Protein AF-A0A8S1NLY8-F1 (afdb_monomer_lite)

Sequence (305 aa):
MLTFQIQYPLAFGEAMYICGNFQELGNWNPMQAKRMQWCEGDTWMLTVDISLTALEEQDFEYKYFFSEFDSPSNIEWEMGPNRIVRTTENIIITDIWNHRKILFQCYNPKKYAMFISGSSYDLGMFKRRISMKQKEDISYLRILVNVLEEREIRYQFHLINKRHYTSPLQQLTLTNTNGYYKNYLVVFCEGLEQIKRSIYQLDKHICYGYVPANQNDFNSLKKANLNTIIEFQNSQGLSSNSIKKDDFTYFTVNICGNQDQNYFQRLYSFIQLLIQKYNIIYVCNNSLSHLRKYLQVYQKIIISQ

Secondary structure (DSSP, 8-state):
-EEEEEE----TTEEEEEEESSGGGTTT-GGGPEEPEEETTTEEEEEE---HHHHHHS-EEEEEEEEESSS--S-EEPSSSPEEEB-SS-EEEEEETTEEEEEEEEE-TT--EEEEEESSGGGGGGTS-EEPEEETTEEEEEEEEETTT-SEEEEEEEEESSSEEEPPPEEEE--TTS-EEBTEEEEE-TTTTTTT---EE-SSSEEEEPPP-SHHHHHHHHHTT--EEEEEE--TTPPPEEEEETTEEEEEEE--S---HHHHHHHHHHHHHHHHHHSSEEEEES-HHHHHHHHHHHHHHHHT-

Foldseek 3Di:
DEKEKEADDDDPQKFKWKAWCDVQQPNRDQQSTDTFDADPRRMTMDDDDDDLVVLVVDWTWMWMWMAGDPTRDPIGTADAETFTFRDSDHDYHYDYGQKAKAKEKEFAQVPFFKWKAKCDVQRVNNVDTHTFDDDHRMTIDIDIDRCVVPQKMWMWMWTDDVDIFIDPTDMDGGYPPADDDGRHRYDYPDCPVVSQADWDDPDQAEIEGADQDDPVSVVVCVVVVAQEEEEEDADPPDDWDWDDDPSHIYTYDYDPDDPDPVVLVVVLVVSVVCCVVRVHHYYHYPDPVVVVVVVVSVVVVVVVD

pLDDT: mean 80.86, std 15.29, range [40.12, 98.62]

Structure (mmCIF, N/CA/C/O backbone):
data_AF-A0A8S1NLY8-F1
#
_entry.id   AF-A0A8S1NLY8-F1
#
loop_
_atom_site.group_PDB
_atom_site.id
_atom_site.type_symbol
_atom_site.label_atom_id
_atom_site.label_alt_id
_atom_site.label_comp_id
_atom_site.label_asym_id
_atom_site.label_entity_id
_atom_site.label_seq_id
_atom_site.pdbx_PDB_ins_code
_atom_site.Cartn_x
_atom_site.Cartn_y
_atom_site.Cartn_z
_atom_site.occupancy
_atom_site.B_iso_or_equiv
_atom_site.auth_seq_id
_atom_site.auth_comp_id
_atom_site.auth_asym_id
_atom_site.auth_atom_id
_atom_site.pdbx_PDB_model_num
ATOM 1 N N . MET A 1 1 ? 19.436 -11.661 -7.737 1.00 90.06 1 MET A N 1
ATOM 2 C CA . MET A 1 1 ? 18.548 -11.718 -8.925 1.00 90.06 1 MET A CA 1
ATOM 3 C C . MET A 1 1 ? 17.137 -11.205 -8.640 1.00 90.06 1 MET A C 1
ATOM 5 O O . MET A 1 1 ? 16.429 -11.756 -7.803 1.00 90.06 1 MET A O 1
ATOM 9 N N . LEU A 1 2 ? 16.695 -10.199 -9.395 1.00 94.94 2 LEU A N 1
ATOM 10 C CA . LEU A 1 2 ? 15.311 -9.713 -9.424 1.00 94.94 2 LEU A CA 1
ATOM 11 C C . LEU A 1 2 ? 14.711 -10.003 -10.800 1.00 94.94 2 LEU A C 1
ATOM 13 O O . LEU A 1 2 ? 15.335 -9.698 -11.814 1.00 94.94 2 LEU A O 1
ATOM 17 N N . THR A 1 3 ? 13.517 -10.596 -10.842 1.00 96.62 3 THR A N 1
ATOM 18 C CA . THR A 1 3 ? 12.797 -10.845 -12.102 1.00 96.62 3 THR A CA 1
ATOM 19 C C . THR A 1 3 ? 11.551 -9.981 -12.167 1.00 96.62 3 THR A C 1
ATOM 21 O O . THR A 1 3 ? 10.663 -10.114 -11.332 1.00 96.62 3 THR A O 1
ATOM 24 N N . PHE A 1 4 ? 11.488 -9.108 -13.161 1.00 97.88 4 PHE A N 1
ATOM 25 C CA . PHE A 1 4 ? 10.380 -8.204 -13.432 1.00 97.88 4 PHE A CA 1
ATOM 26 C C . PHE A 1 4 ? 9.475 -8.802 -14.498 1.00 97.88 4 PHE A C 1
ATOM 28 O O . PHE A 1 4 ? 9.961 -9.316 -15.504 1.00 97.88 4 PHE A O 1
ATOM 35 N N . GLN A 1 5 ? 8.170 -8.713 -14.278 1.00 98.06 5 GLN A N 1
ATOM 36 C CA . GLN A 1 5 ? 7.137 -9.147 -15.204 1.00 98.06 5 GLN A CA 1
ATOM 37 C C . GLN A 1 5 ? 6.057 -8.071 -15.266 1.00 98.06 5 GLN A C 1
ATOM 39 O O . GLN A 1 5 ? 5.510 -7.704 -14.231 1.00 98.06 5 GLN A O 1
ATOM 44 N N . ILE A 1 6 ? 5.701 -7.600 -16.456 1.00 97.81 6 ILE A N 1
ATOM 45 C CA . ILE A 1 6 ? 4.588 -6.664 -16.643 1.00 97.81 6 ILE A CA 1
ATOM 46 C C . ILE A 1 6 ? 3.750 -7.085 -17.842 1.00 97.81 6 ILE A C 1
ATOM 48 O O . ILE A 1 6 ? 4.290 -7.396 -18.899 1.00 97.81 6 ILE A O 1
ATOM 52 N N . GLN A 1 7 ? 2.429 -7.109 -17.674 1.00 95.56 7 GLN A N 1
ATOM 53 C CA . GLN A 1 7 ? 1.510 -7.360 -18.779 1.00 95.56 7 GLN A CA 1
ATOM 54 C C . GLN A 1 7 ? 1.028 -6.028 -19.352 1.00 95.56 7 GLN A C 1
ATOM 56 O O . GLN A 1 7 ? 0.418 -5.231 -18.632 1.00 95.56 7 GLN A O 1
ATOM 61 N N . TYR A 1 8 ? 1.318 -5.781 -20.627 1.00 96.12 8 TYR A N 1
ATOM 62 C CA . TYR A 1 8 ? 0.856 -4.593 -21.335 1.00 96.12 8 TYR A CA 1
ATOM 63 C C . TYR A 1 8 ? 0.925 -4.810 -22.857 1.00 96.12 8 TYR A C 1
ATOM 65 O O . TYR A 1 8 ? 2.019 -5.078 -23.369 1.00 96.12 8 TYR A O 1
ATOM 73 N N . PRO A 1 9 ? -0.207 -4.709 -23.578 1.00 96.38 9 PRO A N 1
ATOM 74 C CA . PRO A 1 9 ? -0.215 -4.829 -25.030 1.00 96.38 9 PRO A CA 1
ATOM 75 C C . PRO A 1 9 ? 0.454 -3.605 -25.657 1.00 96.38 9 PRO A C 1
ATOM 77 O O . PRO A 1 9 ? 0.150 -2.472 -25.286 1.00 96.38 9 PRO A O 1
ATOM 80 N N . LEU A 1 10 ? 1.348 -3.844 -26.612 1.00 96.50 10 LEU A N 1
ATOM 81 C CA . LEU A 1 10 ? 2.051 -2.809 -27.370 1.00 96.50 10 LEU A CA 1
ATOM 82 C C . LEU A 1 10 ? 1.853 -3.030 -28.866 1.00 96.50 10 LEU A C 1
ATOM 84 O O . LEU A 1 10 ? 1.584 -4.152 -29.308 1.00 96.50 10 LEU A O 1
ATOM 88 N N . ALA A 1 11 ? 1.977 -1.960 -29.646 1.00 95.81 11 ALA A N 1
ATOM 89 C CA . ALA A 1 11 ? 1.894 -2.061 -31.090 1.00 95.81 11 ALA A CA 1
ATOM 90 C C . ALA A 1 11 ? 3.127 -2.773 -31.666 1.00 95.81 11 ALA A C 1
ATOM 92 O O . ALA A 1 11 ? 4.199 -2.849 -31.060 1.00 95.81 11 ALA A O 1
ATOM 93 N N . PHE A 1 12 ? 2.985 -3.291 -32.886 1.00 94.62 12 PHE A N 1
ATOM 94 C CA . PHE A 1 12 ? 4.129 -3.826 -33.612 1.00 94.62 12 PHE A CA 1
ATOM 95 C C . PHE A 1 12 ? 5.183 -2.729 -33.825 1.00 94.62 12 PHE A C 1
ATOM 97 O O . PHE A 1 12 ? 4.855 -1.639 -34.287 1.00 94.62 12 PHE A O 1
ATOM 104 N N . GLY A 1 13 ? 6.444 -3.039 -33.521 1.00 95.44 13 GLY A N 1
ATOM 105 C CA . GLY A 1 13 ? 7.553 -2.083 -33.586 1.00 95.44 13 GLY A CA 1
ATOM 106 C C . GLY A 1 13 ? 7.842 -1.361 -32.267 1.00 95.44 13 GLY A C 1
ATOM 107 O O . GLY A 1 13 ? 8.864 -0.687 -32.177 1.00 95.44 13 GLY A O 1
ATOM 108 N N . GLU A 1 14 ? 7.016 -1.544 -31.236 1.00 97.75 14 GLU A N 1
ATOM 109 C CA . GLU A 1 14 ? 7.267 -1.039 -29.885 1.00 97.75 14 GLU A CA 1
ATOM 110 C C . GLU A 1 14 ? 7.824 -2.135 -28.965 1.00 97.75 14 GLU A C 1
ATOM 112 O O . GLU A 1 14 ? 7.624 -3.335 -29.174 1.00 97.75 14 GLU A O 1
ATOM 117 N N . ALA A 1 15 ? 8.523 -1.719 -27.912 1.00 97.94 15 ALA A N 1
ATOM 118 C CA . ALA A 1 15 ? 8.982 -2.597 -26.848 1.00 97.94 15 ALA A CA 1
ATOM 119 C C . ALA A 1 15 ? 8.822 -1.955 -25.472 1.00 97.94 15 ALA A C 1
ATOM 121 O O . ALA A 1 15 ? 8.887 -0.735 -25.318 1.00 97.94 15 ALA A O 1
ATOM 122 N N . MET A 1 16 ? 8.666 -2.805 -24.457 1.00 98.56 16 MET A N 1
ATOM 123 C CA . MET A 1 16 ? 8.713 -2.383 -23.063 1.00 98.56 16 MET A CA 1
ATOM 124 C C . MET A 1 16 ? 10.164 -2.251 -22.598 1.00 98.56 16 MET A C 1
ATOM 126 O O . MET A 1 16 ? 10.992 -3.137 -22.827 1.00 98.56 16 MET A O 1
ATOM 130 N N . TYR A 1 17 ? 10.451 -1.175 -21.880 1.00 98.62 17 TYR A N 1
ATOM 131 C CA . TYR A 1 17 ? 11.729 -0.895 -21.246 1.00 98.62 17 TYR A CA 1
ATOM 132 C C . TYR A 1 17 ? 11.540 -0.649 -19.751 1.00 98.62 17 TYR A C 1
ATOM 134 O O . TYR A 1 17 ? 10.495 -0.188 -19.290 1.00 98.62 17 TYR A O 1
ATOM 142 N N . ILE A 1 18 ? 12.593 -0.926 -18.991 1.00 98.56 18 ILE A N 1
ATOM 143 C CA . ILE A 1 18 ? 12.695 -0.618 -17.567 1.00 98.56 18 ILE A CA 1
ATOM 144 C C . ILE A 1 18 ? 13.972 0.182 -17.311 1.00 98.56 18 ILE A C 1
ATOM 146 O O . ILE A 1 18 ? 15.060 -0.163 -17.782 1.00 98.56 18 ILE A O 1
ATOM 150 N N . CYS A 1 19 ? 13.821 1.271 -16.565 1.00 98.38 19 CYS A N 1
ATOM 151 C CA . CYS A 1 19 ? 14.899 2.176 -16.187 1.00 98.38 19 CYS A CA 1
ATOM 152 C C . CYS A 1 19 ? 14.825 2.467 -14.688 1.00 98.38 19 CYS A C 1
ATOM 154 O O . CYS A 1 19 ? 13.736 2.440 -14.118 1.00 98.38 19 CYS A O 1
ATOM 156 N N . GLY A 1 20 ? 15.959 2.724 -14.043 1.00 97.88 20 GLY A N 1
ATOM 157 C CA . GLY A 1 20 ? 16.008 2.862 -12.590 1.00 97.88 20 GLY A CA 1
ATOM 158 C C . GLY A 1 20 ? 17.319 3.428 -12.072 1.00 97.88 20 GLY A C 1
ATOM 159 O O . GLY A 1 20 ? 18.226 3.712 -12.852 1.00 97.88 20 GLY A O 1
ATOM 160 N N . ASN A 1 21 ? 17.419 3.585 -10.753 1.00 96.50 21 ASN A N 1
ATOM 161 C CA . ASN A 1 21 ? 18.577 4.202 -10.092 1.00 96.50 21 ASN A CA 1
ATOM 162 C C . ASN A 1 21 ? 19.843 3.333 -10.092 1.00 96.50 21 ASN A C 1
ATOM 164 O O . ASN A 1 21 ? 20.918 3.849 -9.811 1.00 96.50 21 ASN A O 1
ATOM 168 N N . PHE A 1 22 ? 19.725 2.042 -10.395 1.00 95.56 22 PHE A N 1
ATOM 169 C CA . PHE A 1 22 ? 20.857 1.124 -10.491 1.00 95.56 22 PHE A CA 1
ATOM 170 C C . PHE A 1 22 ? 21.476 1.129 -11.894 1.00 95.56 22 PHE A C 1
ATOM 172 O O . PHE A 1 22 ? 20.776 1.286 -12.901 1.00 95.56 22 PHE A O 1
ATOM 179 N N . GLN A 1 23 ? 22.788 0.890 -11.975 1.00 95.12 23 GLN A N 1
ATOM 180 C CA . GLN A 1 23 ? 23.522 0.846 -13.247 1.00 95.12 23 GLN A CA 1
ATOM 181 C C . GLN A 1 23 ? 22.991 -0.250 -14.176 1.00 95.12 23 GLN A C 1
ATOM 183 O O . GLN A 1 23 ? 22.943 -0.081 -15.395 1.00 95.12 23 GLN A O 1
ATOM 188 N N . GLU A 1 24 ? 22.513 -1.354 -13.603 1.00 95.19 24 GLU A N 1
ATOM 189 C CA . GLU A 1 24 ? 21.915 -2.467 -14.326 1.00 95.19 24 GLU A CA 1
ATOM 190 C C . GLU A 1 24 ? 20.603 -2.061 -15.006 1.00 95.19 24 GLU A C 1
ATOM 192 O O . GLU A 1 24 ? 20.188 -2.730 -15.947 1.00 95.19 24 GLU A O 1
ATOM 197 N N . LEU A 1 25 ? 19.992 -0.943 -14.593 1.00 97.00 25 LEU A N 1
ATOM 198 C CA . LEU A 1 25 ? 18.837 -0.304 -15.228 1.00 97.00 25 LEU A CA 1
ATOM 199 C C . LEU A 1 25 ? 19.165 1.049 -15.889 1.00 97.00 25 LEU A C 1
ATOM 201 O O . LEU A 1 25 ? 18.257 1.785 -16.280 1.00 97.00 25 LEU A O 1
ATOM 205 N N . GLY A 1 26 ? 20.449 1.378 -16.039 1.00 96.56 26 GLY A N 1
ATOM 206 C CA . GLY A 1 26 ? 20.899 2.551 -16.784 1.00 96.56 26 GLY A CA 1
ATOM 207 C C . GLY A 1 26 ? 20.921 3.866 -16.005 1.00 96.56 26 GLY A C 1
ATOM 208 O O . GLY A 1 26 ? 21.007 4.911 -16.642 1.00 96.56 26 GLY A O 1
ATOM 209 N N . ASN A 1 27 ? 20.859 3.856 -14.667 1.00 97.12 27 ASN A N 1
ATOM 210 C CA . ASN A 1 27 ? 20.983 5.063 -13.826 1.00 97.12 27 ASN A CA 1
ATOM 211 C C . ASN A 1 27 ? 20.051 6.216 -14.255 1.00 97.12 27 ASN A C 1
ATOM 213 O O . ASN A 1 27 ? 20.492 7.351 -14.442 1.00 97.12 27 ASN A O 1
ATOM 217 N N . TRP A 1 28 ? 18.770 5.919 -14.468 1.00 97.94 28 TRP A N 1
ATOM 218 C CA . TRP A 1 28 ? 17.754 6.855 -14.965 1.00 97.94 28 TRP A CA 1
ATOM 219 C C . TRP A 1 28 ? 18.032 7.471 -16.348 1.00 97.94 28 TRP A C 1
ATOM 221 O O . TRP A 1 28 ? 17.321 8.386 -16.760 1.00 97.94 28 TRP A O 1
ATOM 231 N N . ASN A 1 29 ? 19.016 6.967 -17.098 1.00 97.94 29 ASN A N 1
ATOM 232 C CA . ASN A 1 29 ? 19.236 7.334 -18.492 1.00 97.94 29 ASN A CA 1
ATOM 233 C C . ASN A 1 29 ? 18.433 6.396 -19.413 1.00 97.94 29 ASN A C 1
ATOM 235 O O . ASN A 1 29 ? 18.786 5.217 -19.528 1.00 97.94 29 ASN A O 1
ATOM 239 N N . PRO A 1 30 ? 17.412 6.890 -20.139 1.00 97.12 30 PRO A N 1
ATOM 240 C CA . PRO A 1 30 ? 16.583 6.043 -20.994 1.00 97.12 30 PRO A CA 1
ATOM 241 C C . PRO A 1 30 ? 17.364 5.362 -22.117 1.00 97.12 30 PRO A C 1
ATOM 243 O O . PRO A 1 30 ? 17.039 4.241 -22.490 1.00 97.12 30 PRO A O 1
ATOM 246 N N . MET A 1 31 ? 18.442 5.986 -22.603 1.00 97.38 31 MET A N 1
ATOM 247 C CA . MET A 1 31 ? 19.309 5.398 -23.631 1.00 97.38 31 MET A CA 1
ATOM 248 C C . MET A 1 31 ? 20.111 4.196 -23.116 1.00 97.38 31 MET A C 1
ATOM 250 O O . MET A 1 31 ? 20.644 3.426 -23.910 1.00 97.38 31 MET A O 1
ATOM 254 N N . GLN A 1 32 ? 20.219 4.040 -21.795 1.00 97.44 32 GLN A N 1
ATOM 255 C CA . GLN A 1 32 ? 20.883 2.915 -21.132 1.00 97.44 32 GLN A CA 1
ATOM 256 C C . GLN A 1 32 ? 19.887 1.971 -20.439 1.00 97.44 32 GLN A C 1
ATOM 258 O O . GLN A 1 32 ? 20.305 0.993 -19.808 1.00 97.44 32 GLN A O 1
ATOM 263 N N . ALA A 1 33 ? 18.583 2.249 -20.556 1.00 97.75 33 ALA A N 1
ATOM 264 C CA . ALA A 1 33 ? 17.523 1.419 -20.007 1.00 97.75 33 ALA A CA 1
ATOM 265 C C . ALA A 1 33 ? 17.537 0.017 -20.622 1.00 97.75 33 ALA A C 1
ATOM 267 O O . ALA A 1 33 ? 18.058 -0.219 -21.717 1.00 97.75 33 ALA A O 1
ATOM 268 N N . LYS A 1 34 ? 16.943 -0.941 -19.915 1.00 97.94 34 LYS A N 1
ATOM 269 C CA . LYS A 1 34 ? 16.905 -2.330 -20.369 1.00 97.94 34 LYS A CA 1
ATOM 270 C C . LYS A 1 34 ? 15.597 -2.614 -21.080 1.00 97.94 34 LYS A C 1
ATOM 272 O O . LYS A 1 34 ? 14.528 -2.492 -20.489 1.00 97.94 34 LYS A O 1
ATOM 277 N N . ARG A 1 35 ? 15.698 -3.027 -22.345 1.00 98.19 35 ARG A N 1
ATOM 278 C CA . ARG A 1 35 ? 14.572 -3.590 -23.092 1.00 98.19 35 ARG A CA 1
ATOM 279 C C . ARG A 1 35 ? 14.182 -4.927 -22.468 1.00 98.19 35 ARG A C 1
ATOM 281 O O . ARG A 1 35 ? 15.046 -5.766 -22.216 1.00 98.19 35 ARG A O 1
ATOM 288 N N . MET A 1 36 ? 12.895 -5.121 -22.230 1.00 98.44 36 MET A N 1
ATOM 289 C CA . MET A 1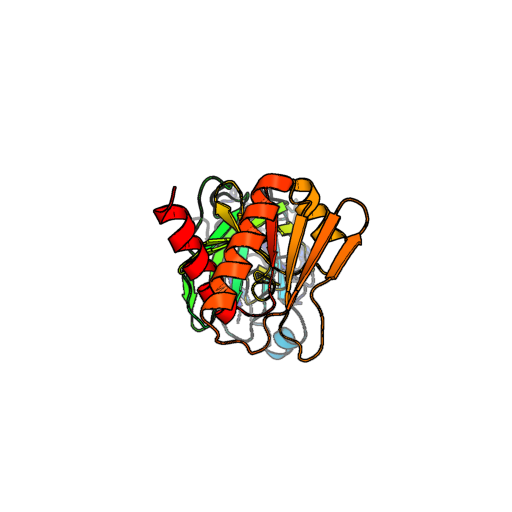 36 ? 12.347 -6.368 -21.711 1.00 98.44 36 MET A CA 1
ATOM 290 C C . MET A 1 36 ? 12.093 -7.356 -22.854 1.00 98.44 36 MET A C 1
ATOM 292 O O . MET A 1 36 ? 11.864 -6.971 -24.001 1.00 98.44 36 MET A O 1
ATOM 296 N N . GLN A 1 37 ? 12.120 -8.646 -22.541 1.00 98.19 37 GLN A N 1
ATOM 297 C CA . GLN A 1 37 ? 11.782 -9.706 -23.481 1.00 98.19 37 GLN A CA 1
ATOM 298 C C . GLN A 1 37 ? 10.263 -9.888 -23.534 1.00 98.19 37 GLN A C 1
ATOM 300 O O . GLN A 1 37 ? 9.638 -10.131 -22.503 1.00 98.19 37 GLN A O 1
ATOM 305 N N . TRP A 1 38 ? 9.678 -9.814 -24.729 1.00 97.94 38 TRP A N 1
ATOM 306 C CA . TRP A 1 38 ? 8.277 -10.182 -24.934 1.00 97.94 38 TRP A CA 1
ATOM 307 C C . TRP A 1 38 ? 8.080 -11.693 -24.770 1.00 97.94 38 TRP A C 1
ATOM 309 O O . TR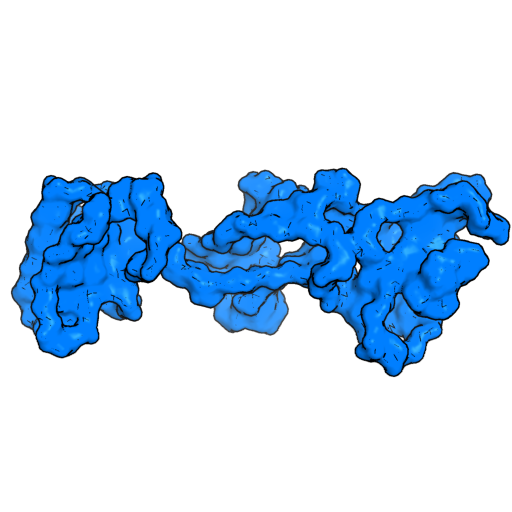P A 1 38 ? 8.913 -12.499 -25.191 1.00 97.94 38 TRP A O 1
ATOM 319 N N . CYS A 1 39 ? 6.967 -12.065 -24.160 1.00 96.38 39 CYS A N 1
ATOM 320 C CA . CYS A 1 39 ? 6.490 -13.418 -23.928 1.00 96.38 39 CYS A CA 1
ATOM 321 C C . CYS A 1 39 ? 4.986 -13.479 -24.225 1.00 96.38 39 CYS A C 1
ATOM 323 O O . CYS A 1 39 ? 4.300 -12.455 -24.265 1.00 96.38 39 CYS A O 1
ATOM 325 N N . GLU A 1 40 ? 4.472 -14.695 -24.409 1.00 94.38 40 GLU A N 1
ATOM 326 C CA . GLU A 1 40 ? 3.070 -14.935 -24.759 1.00 94.38 40 GLU A CA 1
ATOM 327 C C . GLU A 1 40 ? 2.085 -14.226 -23.805 1.00 94.38 40 GLU A C 1
ATOM 329 O O . GLU A 1 40 ? 2.299 -14.160 -22.592 1.00 94.38 40 GLU A O 1
ATOM 334 N N . GLY A 1 41 ? 0.996 -13.687 -24.366 1.00 93.19 41 GLY A N 1
ATOM 335 C CA . GLY A 1 41 ? -0.043 -12.981 -23.607 1.00 93.19 41 GLY A CA 1
ATOM 336 C C . GLY A 1 41 ? 0.300 -11.530 -23.253 1.00 93.19 41 GLY A C 1
ATOM 337 O O . GLY A 1 41 ? -0.153 -11.043 -22.216 1.00 93.19 41 GLY A O 1
ATOM 338 N N . ASP A 1 42 ? 1.115 -10.863 -24.079 1.00 94.44 42 ASP A N 1
ATOM 339 C CA . ASP A 1 42 ? 1.578 -9.479 -23.881 1.00 94.44 42 ASP A CA 1
ATOM 340 C C . ASP A 1 42 ? 2.323 -9.270 -22.563 1.00 94.44 42 ASP A C 1
ATOM 342 O O . ASP A 1 42 ? 2.213 -8.238 -21.896 1.00 94.44 42 ASP A O 1
ATOM 346 N N . THR A 1 43 ? 3.080 -10.294 -22.173 1.00 96.88 43 THR A N 1
ATOM 347 C CA . THR A 1 43 ? 3.886 -10.286 -20.960 1.00 96.88 43 THR A CA 1
ATOM 348 C C . THR A 1 43 ? 5.319 -9.926 -21.302 1.00 96.88 43 THR A C 1
ATOM 350 O O . THR A 1 43 ? 5.956 -10.585 -22.113 1.00 96.88 43 THR A O 1
ATOM 353 N N . TRP A 1 44 ? 5.866 -8.925 -20.632 1.00 98.38 44 TRP A N 1
ATOM 354 C CA . TRP A 1 44 ? 7.249 -8.500 -20.780 1.00 98.38 44 TRP A CA 1
ATOM 355 C C . TRP A 1 44 ? 8.042 -8.914 -19.551 1.00 98.38 44 TRP A C 1
ATOM 357 O O . TRP A 1 44 ? 7.609 -8.652 -18.427 1.00 98.38 44 TRP A O 1
ATOM 367 N N . MET A 1 45 ? 9.196 -9.552 -19.752 1.00 98.50 45 MET A N 1
ATOM 368 C CA . MET A 1 45 ? 10.039 -10.060 -18.672 1.00 98.50 45 MET A CA 1
ATOM 369 C C . MET A 1 45 ? 11.478 -9.555 -18.753 1.00 98.50 45 MET A C 1
ATOM 371 O O . MET A 1 45 ? 12.050 -9.419 -19.833 1.00 98.50 45 MET A O 1
ATOM 375 N N . LEU A 1 46 ? 12.084 -9.305 -17.595 1.00 98.25 46 LEU A N 1
ATOM 376 C CA . LEU A 1 46 ? 13.514 -9.037 -17.468 1.00 98.25 46 LEU A CA 1
ATOM 377 C C . LEU A 1 46 ? 14.028 -9.594 -16.143 1.00 98.25 46 LEU A C 1
ATOM 379 O O . LEU A 1 46 ? 13.484 -9.276 -15.088 1.00 98.25 46 LEU A O 1
ATOM 383 N N . THR A 1 47 ? 15.120 -10.349 -16.186 1.00 97.75 47 THR A N 1
ATOM 384 C CA . THR A 1 47 ? 15.875 -10.722 -14.987 1.00 97.75 47 THR A CA 1
ATOM 385 C C . THR A 1 47 ? 17.167 -9.921 -14.941 1.00 97.75 47 THR A C 1
ATOM 387 O O . THR A 1 47 ? 17.933 -9.916 -15.902 1.00 97.75 47 THR A O 1
ATOM 390 N N . VAL A 1 48 ? 17.411 -9.257 -13.816 1.00 95.50 48 VAL A N 1
ATOM 391 C CA . VAL A 1 48 ? 18.662 -8.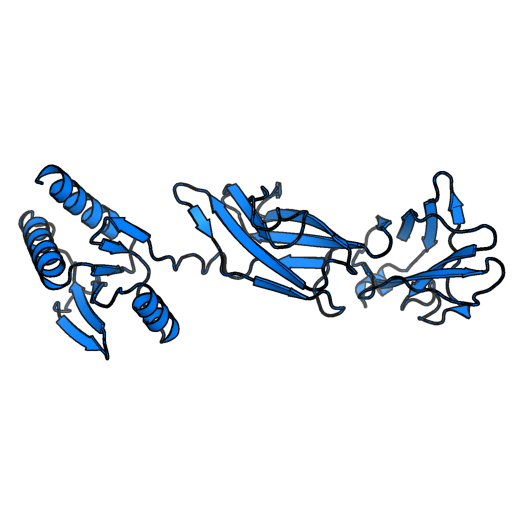545 -13.536 1.00 95.50 48 VAL A CA 1
ATOM 392 C C . VAL A 1 48 ? 19.325 -9.149 -12.313 1.00 95.50 48 VAL A C 1
ATOM 394 O O . VAL A 1 48 ? 18.652 -9.568 -11.363 1.00 95.50 48 VAL A O 1
ATOM 397 N N . ASP A 1 49 ? 20.651 -9.193 -12.328 1.00 93.38 49 ASP A N 1
ATOM 398 C CA . ASP A 1 49 ? 21.417 -9.556 -11.148 1.00 93.38 49 ASP A CA 1
ATOM 399 C C . ASP A 1 49 ? 21.948 -8.297 -10.472 1.00 93.38 49 ASP A C 1
ATOM 401 O O . ASP A 1 49 ? 22.607 -7.481 -11.105 1.00 93.38 49 ASP A O 1
ATOM 405 N N . ILE A 1 50 ? 21.597 -8.131 -9.201 1.00 89.31 50 ILE A N 1
ATOM 406 C CA . ILE A 1 50 ? 21.946 -6.974 -8.374 1.00 89.31 50 ILE A CA 1
ATOM 407 C C . ILE A 1 50 ? 22.577 -7.536 -7.110 1.00 89.31 50 ILE A C 1
ATOM 409 O O . ILE A 1 50 ? 22.050 -8.497 -6.535 1.00 89.31 50 ILE A O 1
ATOM 413 N N . SER A 1 51 ? 23.693 -6.953 -6.675 1.00 87.44 51 SER A N 1
ATOM 414 C CA . SER A 1 51 ? 24.347 -7.380 -5.442 1.00 87.44 51 SER A CA 1
ATOM 415 C C . SER A 1 51 ? 23.446 -7.122 -4.232 1.00 87.44 51 SER A C 1
ATOM 417 O O . SER A 1 51 ? 22.808 -6.076 -4.112 1.00 87.44 51 SER A O 1
ATOM 419 N N . LEU A 1 52 ? 23.406 -8.084 -3.306 1.00 83.81 52 LEU A N 1
ATOM 420 C CA . LEU A 1 52 ? 22.606 -7.960 -2.083 1.00 83.81 52 LEU A CA 1
ATOM 421 C C . LEU A 1 52 ? 23.051 -6.769 -1.230 1.00 83.81 52 LEU A C 1
ATOM 423 O O . LEU A 1 52 ? 22.205 -6.071 -0.687 1.00 83.81 52 LEU A O 1
ATOM 427 N N . THR A 1 53 ? 24.356 -6.492 -1.183 1.00 84.25 53 THR A N 1
ATOM 428 C CA . THR A 1 53 ? 24.912 -5.343 -0.456 1.00 84.25 53 THR A CA 1
ATOM 429 C C . THR A 1 53 ? 24.374 -4.020 -0.990 1.00 84.25 53 THR A C 1
ATOM 431 O O . THR A 1 53 ? 23.984 -3.158 -0.214 1.00 84.25 53 THR A O 1
ATOM 434 N N . ALA A 1 54 ? 24.258 -3.866 -2.311 1.00 84.19 54 ALA A N 1
ATOM 435 C CA . ALA A 1 54 ? 23.731 -2.631 -2.881 1.00 84.19 54 ALA A CA 1
ATOM 436 C C . ALA A 1 54 ? 22.217 -2.472 -2.635 1.00 84.19 54 ALA A C 1
ATOM 438 O O . ALA A 1 54 ? 21.735 -1.349 -2.504 1.00 84.19 54 ALA A O 1
ATOM 439 N N . LEU A 1 55 ? 21.471 -3.580 -2.513 1.00 84.38 55 LEU A N 1
ATOM 440 C CA . LEU A 1 55 ? 20.056 -3.572 -2.107 1.00 84.38 55 LEU A CA 1
ATOM 441 C C . LEU A 1 55 ? 19.850 -3.278 -0.609 1.00 84.38 55 LEU A C 1
ATOM 443 O O . LEU A 1 55 ? 18.739 -2.935 -0.206 1.00 84.38 55 LEU A O 1
ATOM 447 N N . GLU A 1 56 ? 20.886 -3.430 0.220 1.00 84.75 56 GLU A N 1
ATOM 448 C CA . GLU A 1 56 ? 20.866 -3.044 1.639 1.00 84.75 56 GLU A CA 1
ATOM 449 C C . GLU A 1 56 ? 21.178 -1.554 1.839 1.00 84.75 56 GLU A C 1
ATOM 451 O O . GLU A 1 56 ? 20.664 -0.938 2.773 1.00 84.75 56 GLU A O 1
ATOM 456 N N . GLU A 1 57 ? 21.999 -0.968 0.964 1.00 85.94 57 GLU A N 1
ATOM 457 C CA . GLU A 1 57 ? 22.451 0.426 1.061 1.00 85.94 57 GLU A CA 1
ATOM 458 C C . GLU A 1 57 ? 21.403 1.444 0.597 1.00 85.94 57 GLU A C 1
ATOM 460 O O . GLU A 1 57 ? 21.347 2.558 1.124 1.00 85.94 57 GLU A O 1
ATOM 465 N N . GLN A 1 58 ? 20.571 1.084 -0.384 1.00 87.19 58 GLN A N 1
ATOM 466 C CA . GLN A 1 58 ? 19.552 1.978 -0.927 1.00 87.19 58 GLN A CA 1
ATOM 467 C C . GLN A 1 58 ? 18.342 1.232 -1.493 1.00 87.19 58 GLN A C 1
ATOM 469 O O . GLN A 1 58 ? 18.404 0.060 -1.862 1.00 87.19 58 GLN A O 1
ATOM 474 N N . ASP A 1 59 ? 17.239 1.963 -1.630 1.00 89.06 59 ASP A N 1
ATOM 475 C CA . ASP A 1 59 ? 16.032 1.468 -2.278 1.00 89.06 59 ASP A CA 1
ATOM 476 C C . ASP A 1 59 ? 16.256 1.215 -3.774 1.00 89.06 59 ASP A C 1
ATOM 478 O O . ASP A 1 59 ? 16.867 2.023 -4.477 1.00 89.06 59 ASP A O 1
ATOM 482 N N . PHE A 1 60 ? 15.713 0.105 -4.283 1.00 92.94 60 PHE A N 1
ATOM 483 C CA . PHE A 1 60 ? 15.702 -0.178 -5.714 1.00 92.94 60 PHE A CA 1
ATOM 484 C C . PHE A 1 60 ? 14.513 0.528 -6.365 1.00 92.94 60 PHE A C 1
ATOM 486 O O . PHE A 1 60 ? 13.372 0.059 -6.276 1.00 92.94 60 PHE A O 1
ATOM 493 N N . GLU A 1 61 ? 14.780 1.662 -7.006 1.00 95.81 61 GLU A N 1
ATOM 494 C CA . GLU A 1 61 ? 13.789 2.448 -7.726 1.00 95.81 61 GLU A CA 1
ATOM 495 C C . GLU A 1 61 ? 13.832 2.165 -9.226 1.00 95.81 61 GLU A C 1
ATOM 497 O O . GLU A 1 61 ? 14.893 2.117 -9.848 1.00 95.81 61 GLU A O 1
ATOM 502 N N . TYR A 1 62 ? 12.660 2.030 -9.831 1.00 97.62 62 TYR A N 1
ATOM 503 C CA . TYR A 1 62 ? 12.534 1.801 -11.262 1.00 97.62 62 TYR A CA 1
ATOM 504 C C . TYR A 1 62 ? 11.207 2.324 -11.790 1.00 97.62 62 TYR A C 1
ATOM 506 O O . TYR A 1 62 ? 10.275 2.643 -11.044 1.00 97.62 62 TYR A O 1
ATOM 514 N N . LYS A 1 63 ? 11.126 2.425 -13.108 1.00 97.88 63 LYS A N 1
ATOM 515 C CA . LYS A 1 63 ? 9.932 2.837 -13.819 1.00 97.88 63 LYS A CA 1
ATOM 516 C C . LYS A 1 63 ? 9.931 2.226 -15.214 1.00 97.88 63 LYS A C 1
ATOM 518 O O . LYS A 1 63 ? 10.991 2.083 -15.831 1.00 97.88 63 LYS A O 1
ATOM 523 N N . TYR A 1 64 ? 8.747 1.862 -15.690 1.00 98.56 64 TYR A N 1
ATOM 524 C CA . TYR A 1 64 ? 8.580 1.349 -17.045 1.00 98.56 64 TYR A CA 1
ATOM 525 C C . TYR A 1 64 ? 8.284 2.475 -18.031 1.00 98.56 64 TYR A C 1
ATOM 527 O O . TYR A 1 64 ? 7.622 3.464 -17.699 1.00 98.56 64 TYR A O 1
ATOM 535 N N . PHE A 1 65 ? 8.744 2.288 -19.258 1.00 98.56 65 PHE A N 1
ATOM 536 C CA . PHE A 1 65 ? 8.305 3.057 -20.411 1.00 98.56 65 PHE A CA 1
ATOM 537 C C . PHE A 1 65 ? 8.209 2.141 -21.623 1.00 98.56 65 PHE A C 1
ATOM 539 O O . PHE A 1 65 ? 8.873 1.105 -21.660 1.00 98.56 65 PHE A O 1
ATOM 546 N N . PHE A 1 66 ? 7.424 2.522 -22.620 1.00 98.31 66 PHE A N 1
ATOM 547 C CA . PHE A 1 66 ? 7.513 1.902 -23.936 1.00 98.31 66 PHE A CA 1
ATOM 548 C C . PHE A 1 66 ? 8.028 2.897 -24.968 1.00 98.31 66 PHE A C 1
ATOM 550 O O . PHE A 1 66 ? 8.021 4.113 -24.756 1.00 98.31 66 PHE A O 1
ATOM 557 N N . SER A 1 67 ? 8.598 2.346 -26.031 1.00 98.38 67 SER A N 1
ATOM 558 C CA . SER A 1 67 ? 9.339 3.081 -27.048 1.00 98.38 67 SER A CA 1
ATOM 559 C C . SER A 1 67 ? 9.566 2.185 -28.270 1.00 98.38 67 SER A C 1
ATOM 561 O O . SER A 1 67 ? 9.239 0.997 -28.223 1.00 98.38 67 SER A O 1
ATOM 563 N N . GLU A 1 68 ? 10.134 2.723 -29.350 1.00 97.75 68 GLU A N 1
ATOM 564 C CA . GLU A 1 68 ? 10.520 1.935 -30.525 1.00 97.75 68 GLU A CA 1
ATOM 565 C C . GLU A 1 68 ? 11.483 0.792 -30.158 1.00 97.75 68 GLU A C 1
ATOM 567 O O . GLU A 1 68 ? 12.357 0.930 -29.302 1.00 97.75 68 GLU A O 1
ATOM 572 N N . PHE A 1 69 ? 11.321 -0.355 -30.821 1.00 96.25 69 PHE A N 1
ATOM 573 C CA . PHE A 1 69 ? 12.011 -1.602 -30.488 1.00 96.25 69 PHE A CA 1
ATOM 574 C C . PHE A 1 69 ? 13.537 -1.515 -30.621 1.00 96.25 69 PHE A C 1
ATOM 576 O O . PHE A 1 69 ? 14.254 -2.072 -29.785 1.00 96.25 69 PHE A O 1
ATOM 583 N N . ASP A 1 70 ? 14.049 -0.878 -31.676 1.00 92.75 70 ASP A N 1
ATOM 584 C CA . ASP A 1 70 ? 15.482 -0.886 -31.996 1.00 92.75 70 ASP A CA 1
ATOM 585 C C . ASP A 1 70 ? 16.294 -0.002 -31.049 1.00 92.75 70 ASP A C 1
ATOM 587 O O . ASP A 1 70 ? 17.370 -0.388 -30.584 1.00 92.75 70 ASP A O 1
ATOM 591 N N . SER A 1 71 ? 15.765 1.174 -30.724 1.00 92.31 71 SER A N 1
ATOM 592 C CA . SER A 1 71 ? 16.399 2.116 -29.813 1.00 92.31 71 SER A CA 1
ATOM 593 C C . SER A 1 71 ? 15.361 3.037 -29.184 1.00 92.31 71 SER A C 1
ATOM 595 O O . SER A 1 71 ? 14.449 3.452 -29.897 1.00 92.31 71 SER A O 1
ATOM 597 N N . PRO A 1 72 ? 15.541 3.441 -27.913 1.00 95.88 72 PRO A N 1
ATOM 598 C CA . PRO A 1 72 ? 14.638 4.381 -27.273 1.00 95.88 72 PRO A CA 1
ATOM 599 C C . PRO A 1 72 ? 14.483 5.701 -28.053 1.00 95.88 72 PRO A C 1
ATOM 601 O O . PRO A 1 72 ? 15.411 6.503 -28.149 1.00 95.88 72 PRO A O 1
ATOM 604 N N . SER A 1 73 ? 13.286 5.932 -28.576 1.00 94.75 73 SER A N 1
ATOM 605 C CA . SER A 1 73 ? 12.786 7.144 -29.233 1.00 94.75 73 SER A CA 1
ATOM 606 C C . SER A 1 73 ? 11.283 7.288 -28.922 1.00 94.75 73 SER A C 1
ATOM 608 O O . SER A 1 73 ? 10.619 6.304 -28.600 1.00 94.75 73 SER A O 1
ATOM 610 N N . ASN A 1 74 ? 10.717 8.499 -28.953 1.00 94.62 74 ASN A N 1
ATOM 611 C CA . ASN A 1 74 ? 9.282 8.704 -28.658 1.00 94.62 74 ASN A CA 1
ATOM 612 C C . ASN A 1 74 ? 8.827 8.053 -27.327 1.00 94.62 74 ASN A C 1
ATOM 614 O O . ASN A 1 74 ? 7.848 7.320 -27.274 1.00 94.62 74 ASN A O 1
ATOM 618 N N . ILE A 1 75 ? 9.595 8.270 -26.255 1.00 97.69 75 ILE A N 1
ATOM 619 C CA . ILE A 1 75 ? 9.439 7.558 -24.978 1.00 97.69 75 ILE A CA 1
ATOM 620 C C . ILE A 1 75 ? 8.127 7.925 -24.273 1.00 97.69 75 ILE A C 1
ATOM 622 O O . ILE A 1 75 ? 7.911 9.090 -23.930 1.00 97.69 75 ILE A O 1
ATOM 626 N N . GLU A 1 76 ? 7.336 6.909 -23.923 1.00 97.88 76 GLU A N 1
ATOM 627 C CA . GLU A 1 76 ? 6.136 7.045 -23.096 1.00 97.88 76 GLU A CA 1
ATOM 628 C C . GLU A 1 76 ? 6.291 6.337 -21.748 1.00 97.88 76 GLU A C 1
ATOM 630 O O . GLU A 1 76 ? 6.277 5.110 -21.639 1.00 97.88 76 GLU A O 1
ATOM 635 N N . TRP A 1 77 ? 6.435 7.130 -20.687 1.00 98.06 77 TRP A N 1
ATOM 636 C CA . TRP A 1 77 ? 6.555 6.624 -19.322 1.00 98.06 77 TRP A CA 1
ATOM 637 C C . TRP A 1 77 ? 5.214 6.210 -18.733 1.00 98.06 77 TRP A C 1
ATOM 639 O O . TRP A 1 77 ? 4.193 6.866 -18.945 1.00 98.06 77 TRP A O 1
ATOM 649 N N . GLU A 1 78 ? 5.246 5.214 -17.848 1.00 96.50 78 GLU A N 1
ATOM 650 C CA . GLU A 1 78 ? 4.112 4.982 -16.964 1.00 96.50 78 GLU A CA 1
ATOM 651 C C . GLU A 1 78 ? 3.846 6.205 -16.065 1.00 96.50 78 GLU A C 1
ATOM 653 O O . GLU A 1 78 ? 4.707 7.043 -15.769 1.00 96.50 78 GLU A O 1
ATOM 658 N N . MET A 1 79 ? 2.623 6.297 -15.575 1.00 94.12 79 MET A N 1
ATOM 659 C CA . MET A 1 79 ? 2.168 7.385 -14.726 1.00 94.12 79 MET A CA 1
ATOM 660 C C . MET A 1 79 ? 2.451 7.100 -13.252 1.00 94.12 79 MET A C 1
ATOM 662 O O . MET A 1 79 ? 2.662 5.961 -12.827 1.00 94.12 79 MET A O 1
ATOM 666 N N . GLY A 1 80 ? 2.431 8.167 -12.453 1.00 91.00 80 GLY A N 1
ATOM 667 C CA . GLY A 1 80 ? 2.602 8.092 -11.006 1.00 91.00 80 GLY A CA 1
ATOM 668 C C . GLY A 1 80 ? 4.062 8.040 -10.529 1.00 91.00 80 GLY A C 1
ATOM 669 O O . GLY A 1 80 ? 4.993 8.231 -11.326 1.00 91.00 80 GLY A O 1
ATOM 670 N N . PRO A 1 81 ? 4.250 7.824 -9.211 1.00 91.38 81 PRO A N 1
ATOM 671 C CA . PRO A 1 81 ? 5.562 7.784 -8.566 1.00 91.38 81 PRO A CA 1
ATOM 672 C C . PRO A 1 81 ? 6.434 6.647 -9.105 1.00 91.38 81 PRO A C 1
ATOM 674 O O . PRO A 1 81 ? 5.917 5.686 -9.683 1.00 91.38 81 PRO A O 1
ATOM 677 N N . ASN A 1 82 ? 7.743 6.727 -8.874 1.00 95.12 82 ASN A N 1
ATOM 678 C CA . ASN A 1 82 ? 8.658 5.621 -9.154 1.00 95.12 82 ASN A CA 1
ATOM 679 C C . ASN A 1 82 ? 8.203 4.371 -8.391 1.00 95.12 82 ASN A C 1
ATOM 681 O O . ASN A 1 82 ? 7.642 4.454 -7.294 1.00 95.12 82 ASN A O 1
ATOM 685 N N . ARG A 1 83 ? 8.412 3.199 -8.988 1.00 95.38 83 ARG A N 1
ATOM 686 C CA . ARG A 1 83 ? 8.215 1.929 -8.294 1.00 95.38 83 ARG A CA 1
ATOM 687 C C . ARG A 1 83 ? 9.425 1.675 -7.416 1.00 95.38 83 ARG A C 1
ATOM 689 O O . ARG A 1 83 ? 10.546 1.961 -7.818 1.00 95.38 83 ARG A O 1
ATOM 696 N N . ILE A 1 84 ? 9.182 1.123 -6.233 1.00 93.19 84 ILE A N 1
ATOM 697 C CA . ILE A 1 84 ? 10.222 0.838 -5.248 1.00 93.19 84 ILE A CA 1
ATOM 698 C C . ILE A 1 84 ? 10.133 -0.628 -4.844 1.00 93.19 84 ILE A C 1
ATOM 700 O O . ILE A 1 84 ? 9.044 -1.151 -4.583 1.00 93.19 84 ILE A O 1
ATOM 704 N N . VAL A 1 85 ? 11.286 -1.291 -4.798 1.00 91.88 85 VAL A N 1
ATOM 705 C CA . VAL A 1 85 ? 11.449 -2.645 -4.270 1.00 91.88 85 VAL A CA 1
ATOM 706 C C . VAL A 1 85 ? 12.470 -2.621 -3.135 1.00 91.88 85 VAL A C 1
ATOM 708 O O . VAL A 1 85 ? 13.588 -2.148 -3.302 1.00 91.88 85 VAL A O 1
ATOM 711 N N . ARG A 1 86 ? 12.086 -3.186 -1.986 1.00 88.06 86 ARG A N 1
ATOM 712 C CA . ARG A 1 86 ? 12.970 -3.448 -0.841 1.00 88.06 86 ARG A CA 1
ATOM 713 C C . ARG A 1 86 ? 13.022 -4.937 -0.541 1.00 88.06 86 ARG A C 1
ATOM 715 O O . ARG A 1 86 ? 12.052 -5.500 -0.025 1.00 88.06 86 ARG A O 1
ATOM 722 N N . THR A 1 87 ? 14.125 -5.593 -0.881 1.00 85.06 87 THR A N 1
ATOM 723 C CA . THR A 1 87 ? 14.298 -7.030 -0.655 1.00 85.06 87 THR A CA 1
ATOM 724 C C . THR A 1 87 ? 15.772 -7.417 -0.654 1.00 85.06 87 THR A C 1
ATOM 726 O O . THR A 1 87 ? 16.562 -6.840 -1.388 1.00 85.06 87 THR A O 1
ATOM 729 N N . THR A 1 88 ? 16.109 -8.431 0.136 1.00 84.06 88 THR A N 1
ATOM 730 C CA . THR A 1 88 ? 17.400 -9.134 0.110 1.00 84.06 88 THR A CA 1
ATOM 731 C C . THR A 1 88 ? 17.247 -10.562 -0.431 1.00 84.06 88 THR A C 1
ATOM 733 O O . THR A 1 88 ? 18.152 -11.385 -0.335 1.00 84.06 88 THR A O 1
ATOM 736 N N . GLU A 1 89 ? 16.076 -10.880 -0.987 1.00 86.06 89 GLU A N 1
ATOM 737 C CA . GLU A 1 89 ? 15.727 -12.197 -1.509 1.00 86.06 89 GLU A CA 1
ATOM 738 C C . GLU A 1 89 ? 15.634 -12.144 -3.036 1.00 86.06 89 GLU A C 1
ATOM 740 O O . GLU A 1 89 ? 15.291 -11.119 -3.629 1.00 86.06 89 GLU A O 1
ATOM 745 N N . ASN A 1 90 ? 15.850 -13.290 -3.682 1.00 88.94 90 ASN A N 1
ATOM 746 C CA . ASN A 1 90 ? 15.484 -13.438 -5.084 1.00 88.94 90 ASN A CA 1
ATOM 747 C C . ASN A 1 90 ? 13.957 -13.501 -5.193 1.00 88.94 90 ASN A C 1
ATOM 749 O O . ASN A 1 90 ? 13.333 -14.418 -4.654 1.00 88.94 90 ASN A O 1
ATOM 753 N N . ILE A 1 91 ? 13.352 -12.538 -5.888 1.00 91.25 91 ILE A N 1
ATOM 754 C CA . ILE A 1 91 ? 11.894 -12.440 -6.021 1.00 91.25 91 ILE A CA 1
ATOM 755 C C . ILE A 1 91 ? 11.462 -12.209 -7.469 1.00 91.25 91 ILE A C 1
ATOM 757 O O . ILE A 1 91 ? 12.190 -11.630 -8.278 1.00 91.25 91 ILE A O 1
ATOM 761 N N . ILE A 1 92 ? 10.232 -12.635 -7.762 1.00 94.12 92 ILE A N 1
ATOM 762 C CA . ILE A 1 92 ? 9.509 -12.281 -8.984 1.00 94.12 92 ILE A CA 1
ATOM 763 C C . ILE A 1 92 ? 8.560 -11.124 -8.659 1.00 94.12 92 ILE A C 1
ATOM 765 O O . ILE A 1 92 ? 7.776 -11.180 -7.706 1.00 94.12 92 ILE A O 1
ATOM 769 N N . ILE A 1 93 ? 8.648 -10.063 -9.449 1.00 95.62 93 ILE A N 1
ATOM 770 C CA . ILE A 1 93 ? 7.917 -8.812 -9.304 1.00 95.62 93 ILE A CA 1
ATOM 771 C C . ILE A 1 93 ? 6.959 -8.711 -10.485 1.00 95.62 93 ILE A C 1
ATOM 773 O O . ILE A 1 93 ? 7.358 -8.372 -11.591 1.00 95.62 93 ILE A O 1
ATOM 777 N N . THR A 1 94 ? 5.686 -9.014 -10.239 1.00 95.88 94 THR A N 1
ATOM 778 C CA . THR A 1 94 ? 4.627 -8.859 -11.246 1.00 95.88 94 THR A CA 1
ATOM 779 C C . THR A 1 94 ? 3.968 -7.492 -11.115 1.00 95.88 94 THR A C 1
ATOM 781 O O . THR A 1 94 ? 3.283 -7.236 -10.122 1.00 95.88 94 THR A O 1
ATOM 784 N N . ASP A 1 95 ? 4.161 -6.620 -12.090 1.00 96.62 95 ASP A N 1
ATOM 785 C CA . ASP A 1 95 ? 3.604 -5.278 -12.163 1.00 96.62 95 ASP A CA 1
ATOM 786 C C . ASP A 1 95 ? 2.456 -5.182 -13.167 1.00 96.62 95 ASP A C 1
ATOM 788 O O . ASP A 1 95 ? 2.288 -6.013 -14.057 1.00 96.62 95 ASP A O 1
ATOM 792 N N . ILE A 1 96 ? 1.651 -4.136 -13.001 1.00 95.31 96 ILE A N 1
ATOM 793 C CA . ILE A 1 96 ? 0.569 -3.769 -13.914 1.00 95.31 96 ILE A CA 1
ATOM 794 C C . ILE A 1 96 ? 0.755 -2.290 -14.243 1.00 95.31 96 ILE A C 1
ATOM 796 O O . ILE A 1 96 ? 0.991 -1.479 -13.337 1.00 95.31 96 ILE A O 1
ATOM 800 N N . TRP A 1 97 ? 0.682 -1.945 -15.529 1.00 95.94 97 TRP A N 1
ATOM 801 C CA . TRP A 1 97 ? 0.885 -0.584 -16.028 1.00 95.94 97 TRP A CA 1
ATOM 802 C C . TRP A 1 97 ? 0.003 0.422 -15.284 1.00 95.94 97 TRP A C 1
ATOM 804 O O . TRP A 1 97 ? -1.181 0.167 -15.065 1.00 95.94 97 TRP A O 1
ATOM 814 N N . ASN A 1 98 ? 0.580 1.542 -14.838 1.00 94.19 98 ASN A N 1
ATOM 815 C CA . ASN A 1 98 ? -0.091 2.591 -14.050 1.00 94.19 98 ASN A CA 1
ATOM 816 C C . ASN A 1 98 ? -0.729 2.147 -12.723 1.00 94.19 98 ASN A C 1
ATOM 818 O O . ASN A 1 98 ? -1.371 2.954 -12.052 1.00 94.19 98 ASN A O 1
ATOM 822 N N . HIS A 1 99 ? -0.540 0.899 -12.297 1.00 93.69 99 HIS A N 1
ATOM 823 C CA . HIS A 1 99 ? -1.072 0.424 -11.031 1.00 93.69 99 HIS A CA 1
ATOM 824 C C . HIS A 1 99 ? 0.014 0.340 -9.958 1.00 93.69 99 HIS A C 1
ATOM 826 O O . HIS A 1 99 ? 1.165 -0.032 -10.223 1.00 93.69 99 HIS A O 1
ATOM 832 N N . ARG A 1 100 ? -0.352 0.679 -8.719 1.00 92.75 100 ARG A N 1
ATOM 833 C CA . ARG A 1 100 ? 0.510 0.566 -7.537 1.00 92.75 100 ARG A CA 1
ATOM 834 C C . ARG A 1 100 ? -0.108 -0.383 -6.524 1.00 92.75 100 ARG A C 1
ATOM 836 O O . ARG A 1 100 ? -1.307 -0.345 -6.254 1.00 92.75 100 ARG A O 1
ATOM 843 N N . LYS A 1 101 ? 0.735 -1.252 -5.972 1.00 93.62 101 LYS A N 1
ATOM 844 C CA . LYS A 1 101 ? 0.347 -2.192 -4.925 1.00 93.62 101 LYS A CA 1
ATOM 845 C C . LYS A 1 101 ? 0.413 -1.493 -3.582 1.00 93.62 101 LYS A C 1
ATOM 847 O O . LYS A 1 101 ? 1.460 -0.963 -3.214 1.00 93.62 101 LYS A O 1
ATOM 852 N N . ILE A 1 102 ? -0.683 -1.539 -2.840 1.00 93.88 102 ILE A N 1
ATOM 853 C CA . ILE A 1 102 ? -0.774 -0.925 -1.518 1.00 93.88 102 ILE A CA 1
ATOM 854 C C . ILE A 1 102 ? -1.103 -2.009 -0.499 1.00 93.88 102 ILE A C 1
ATOM 856 O O . ILE A 1 102 ? -1.994 -2.832 -0.706 1.00 93.88 102 ILE A O 1
ATOM 860 N N . LEU A 1 103 ? -0.352 -2.026 0.596 1.00 92.69 103 LEU A N 1
ATOM 861 C CA . LEU A 1 103 ? -0.551 -2.891 1.747 1.00 92.69 103 LEU A CA 1
ATOM 862 C C . LEU A 1 103 ? -1.033 -2.034 2.915 1.00 92.69 103 LEU A C 1
ATOM 864 O O . LEU A 1 103 ? -0.236 -1.403 3.605 1.00 92.69 103 LEU A O 1
ATOM 868 N N . PHE A 1 104 ? -2.337 -2.052 3.160 1.00 91.69 104 PHE A N 1
ATOM 869 C CA . PHE A 1 104 ? -2.889 -1.547 4.410 1.00 91.69 104 PHE A CA 1
ATOM 870 C C . PHE A 1 104 ? -2.624 -2.570 5.498 1.00 91.69 104 PHE A C 1
ATOM 872 O O . PHE A 1 104 ? -2.963 -3.742 5.328 1.00 91.69 104 PHE A O 1
ATOM 879 N N . GLN A 1 105 ? -2.054 -2.148 6.620 1.00 86.12 105 GLN A N 1
ATOM 880 C CA . GLN A 1 105 ? -1.820 -3.040 7.742 1.00 86.12 105 GLN A CA 1
ATOM 881 C C . GLN A 1 105 ? -1.934 -2.355 9.095 1.00 86.12 105 GLN A C 1
ATOM 883 O O . GLN A 1 105 ? -1.778 -1.143 9.239 1.00 86.12 105 GLN A O 1
ATOM 888 N N . CYS A 1 106 ? -2.208 -3.161 10.111 1.00 79.44 106 CYS A N 1
ATOM 889 C CA . CYS A 1 106 ? -2.268 -2.700 11.479 1.00 79.44 106 CYS A CA 1
ATOM 890 C C . CYS A 1 106 ? -1.919 -3.800 12.478 1.00 79.44 106 CYS A C 1
ATOM 892 O O . CYS A 1 106 ? -2.225 -4.976 12.261 1.00 79.44 106 CYS A O 1
ATOM 894 N N . TYR A 1 107 ? -1.338 -3.395 13.607 1.00 78.12 107 TYR A N 1
ATOM 895 C CA . TYR A 1 107 ? -1.074 -4.292 14.723 1.00 78.12 107 TYR A CA 1
ATOM 896 C C . TYR A 1 107 ? -2.390 -4.727 15.389 1.00 78.12 107 TYR A C 1
ATOM 898 O O . TYR A 1 107 ? -3.205 -3.906 15.809 1.00 78.12 107 TYR A O 1
ATOM 906 N N . ASN A 1 108 ? -2.616 -6.035 15.449 1.00 74.38 108 ASN A N 1
ATOM 907 C CA . ASN A 1 108 ? -3.802 -6.691 15.987 1.00 74.38 108 ASN A CA 1
ATOM 908 C C . ASN A 1 108 ? -3.438 -8.069 16.592 1.00 74.38 108 ASN A C 1
ATOM 910 O O . ASN A 1 108 ? -3.869 -9.110 16.084 1.00 74.38 108 ASN A O 1
ATOM 914 N N . PRO A 1 109 ? -2.689 -8.112 17.710 1.00 75.38 109 PRO A N 1
ATOM 915 C CA . PRO A 1 109 ? -2.277 -9.364 18.364 1.00 75.38 109 PRO A CA 1
ATOM 916 C C . PRO A 1 109 ? -3.456 -10.130 18.977 1.00 75.38 109 PRO A C 1
ATOM 918 O O . PRO A 1 109 ? -3.407 -11.334 19.216 1.00 75.38 109 PRO A O 1
ATOM 921 N N . LYS A 1 110 ? -4.562 -9.426 19.246 1.00 81.81 110 LYS A N 1
ATOM 922 C CA . LYS A 1 110 ? -5.800 -10.019 19.765 1.00 81.81 110 LYS A CA 1
ATOM 923 C C . LYS A 1 110 ? -6.684 -10.614 18.669 1.00 81.81 110 LYS A C 1
ATOM 925 O O . LYS A 1 110 ? -7.714 -11.193 19.004 1.00 81.81 110 LYS A O 1
ATOM 930 N N . LYS A 1 111 ? -6.280 -10.502 17.396 1.00 87.19 111 LYS A N 1
ATOM 931 C CA . LYS A 1 111 ? -6.953 -11.102 16.236 1.00 87.19 111 LYS A CA 1
ATOM 932 C C . LYS A 1 111 ? -8.436 -10.723 16.148 1.00 87.19 111 LYS A C 1
ATOM 934 O O . LYS A 1 111 ? -9.283 -11.554 15.830 1.00 87.19 111 LYS A O 1
ATOM 939 N N . TYR A 1 112 ? -8.764 -9.467 16.458 1.00 83.56 112 TYR A N 1
ATOM 940 C CA . TYR A 1 112 ? -10.119 -8.950 16.258 1.00 83.56 112 TYR A CA 1
ATOM 941 C C . TYR A 1 112 ? -10.488 -8.943 14.773 1.00 83.56 112 TYR A C 1
ATOM 943 O O . TYR A 1 112 ? -9.607 -8.849 13.919 1.00 83.56 112 TYR A O 1
ATOM 951 N N . ALA A 1 113 ? -11.785 -8.996 14.463 1.00 88.81 113 ALA A N 1
ATOM 952 C CA . ALA A 1 113 ? -12.243 -8.883 13.087 1.00 88.81 113 ALA A CA 1
ATOM 953 C C . ALA A 1 113 ? -12.007 -7.447 12.594 1.00 88.81 113 ALA A C 1
ATOM 955 O O . ALA A 1 113 ? -12.678 -6.510 13.033 1.00 88.81 113 ALA A O 1
ATOM 956 N N . MET A 1 114 ? -11.030 -7.285 11.705 1.00 88.12 114 MET A N 1
ATOM 957 C CA . MET A 1 114 ? -10.654 -5.996 11.135 1.00 88.12 114 MET A CA 1
ATOM 958 C C . MET A 1 114 ? -11.257 -5.823 9.747 1.00 88.12 114 MET A C 1
ATOM 960 O O . MET A 1 114 ? -11.320 -6.760 8.948 1.00 88.12 114 MET A O 1
ATOM 964 N N . PHE A 1 115 ? -11.688 -4.602 9.460 1.00 89.00 115 PHE A N 1
ATOM 965 C CA . PHE A 1 115 ? -12.179 -4.195 8.157 1.00 89.00 115 PHE A CA 1
ATOM 966 C C . PHE A 1 115 ? -11.612 -2.829 7.792 1.00 89.00 115 PHE A C 1
ATOM 968 O O . PHE A 1 115 ? -11.199 -2.063 8.658 1.00 89.00 115 PHE A O 1
ATOM 975 N N . ILE A 1 116 ? -1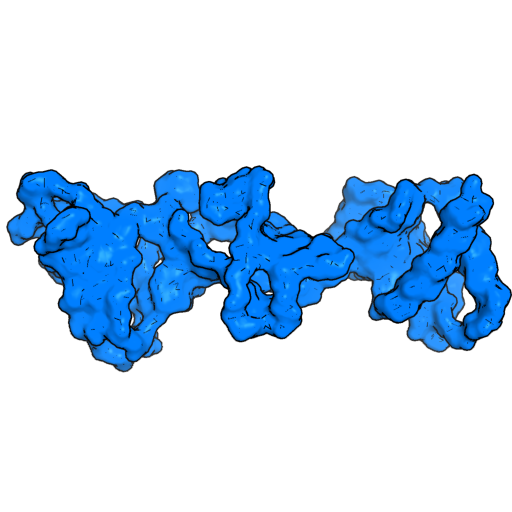1.649 -2.497 6.513 1.00 89.00 116 ILE A N 1
ATOM 976 C CA . ILE A 1 116 ? -11.293 -1.182 5.993 1.00 89.00 116 ILE A CA 1
ATOM 977 C C . ILE A 1 116 ? -12.364 -0.732 5.002 1.00 89.00 116 ILE A C 1
ATOM 979 O O . ILE A 1 116 ? -12.967 -1.554 4.313 1.00 89.00 116 ILE A O 1
ATOM 983 N N . SER A 1 117 ? -12.649 0.562 4.963 1.00 82.94 117 SER A N 1
ATOM 984 C CA . SER A 1 117 ? -13.440 1.174 3.896 1.00 82.94 117 SER A CA 1
ATOM 985 C C . SER A 1 117 ? -12.715 2.393 3.355 1.00 82.94 117 SER A C 1
ATOM 987 O O . SER A 1 117 ? -11.878 2.980 4.041 1.00 82.94 117 SER A O 1
ATOM 989 N N . GLY A 1 118 ? -13.002 2.765 2.115 1.00 84.50 118 GLY A N 1
ATOM 990 C CA . GLY A 1 118 ? -12.313 3.871 1.474 1.00 84.50 118 GLY A CA 1
ATOM 991 C C . GLY A 1 118 ? -12.894 4.242 0.126 1.00 84.50 118 GLY A C 1
ATOM 992 O O . GLY A 1 118 ? -13.806 3.591 -0.371 1.00 84.50 118 GLY A O 1
ATOM 993 N N . SER A 1 119 ? -12.350 5.309 -0.447 1.00 82.50 119 SER A N 1
ATOM 994 C CA . SER A 1 119 ? -12.744 5.861 -1.750 1.00 82.50 119 SER A CA 1
ATOM 995 C C . SER A 1 119 ? -12.442 4.937 -2.929 1.00 82.50 119 SER A C 1
ATOM 997 O O . SER A 1 119 ? -13.215 4.934 -3.882 1.00 82.50 119 SER A O 1
ATOM 999 N N . SER A 1 120 ? -11.374 4.139 -2.835 1.00 91.06 120 SER A N 1
ATOM 1000 C CA . SER A 1 120 ? -10.974 3.202 -3.885 1.00 91.06 120 SER A CA 1
ATOM 1001 C C . SER A 1 120 ? -12.010 2.096 -4.102 1.00 91.06 120 SER A C 1
ATOM 1003 O O . SER A 1 120 ? -12.697 1.686 -3.153 1.00 91.06 120 SER A O 1
ATOM 1005 N N . TYR A 1 121 ? -12.105 1.576 -5.329 1.00 89.31 121 TYR A N 1
ATOM 1006 C CA . TYR A 1 121 ? -12.977 0.438 -5.651 1.00 89.31 121 TYR A CA 1
ATOM 1007 C C . TYR A 1 121 ? -12.689 -0.778 -4.757 1.00 89.31 121 TYR A C 1
ATOM 1009 O O . TYR A 1 121 ? -13.604 -1.340 -4.141 1.00 89.31 121 TYR A O 1
ATOM 1017 N N . ASP A 1 122 ? -11.406 -1.111 -4.594 1.00 92.38 122 ASP A N 1
ATOM 1018 C CA . ASP A 1 122 ? -10.931 -2.214 -3.752 1.00 92.38 122 ASP A CA 1
ATOM 1019 C C . ASP A 1 122 ? -11.188 -1.978 -2.257 1.00 92.38 122 ASP A C 1
ATOM 1021 O O . ASP A 1 122 ? -11.182 -2.919 -1.465 1.00 92.38 122 ASP A O 1
ATOM 1025 N N . LEU A 1 123 ? -11.458 -0.728 -1.865 1.00 89.88 123 LEU A N 1
ATOM 1026 C CA . LEU A 1 123 ? -11.852 -0.332 -0.511 1.00 89.88 123 LEU A CA 1
ATOM 1027 C C . LEU A 1 123 ? -13.373 -0.151 -0.360 1.00 89.88 123 LEU A C 1
ATOM 1029 O O . LEU A 1 123 ? -13.850 0.309 0.679 1.00 89.88 123 LEU A O 1
ATOM 1033 N N . GLY A 1 124 ? -14.155 -0.530 -1.373 1.00 79.69 124 GLY A N 1
ATOM 1034 C CA . GLY A 1 124 ? -15.613 -0.550 -1.320 1.00 79.69 124 GLY A CA 1
ATOM 1035 C C . GLY A 1 124 ? -16.298 0.799 -1.540 1.00 79.69 124 GLY A C 1
ATOM 1036 O O . GLY A 1 124 ? -17.504 0.881 -1.299 1.00 79.69 124 GLY A O 1
ATOM 1037 N N . MET A 1 125 ? -15.576 1.834 -1.987 1.00 80.75 125 MET A N 1
ATOM 1038 C CA . MET A 1 125 ? -16.102 3.176 -2.297 1.00 80.75 125 MET A CA 1
ATOM 1039 C C . MET A 1 125 ? -16.959 3.798 -1.176 1.00 80.75 125 MET A C 1
ATOM 1041 O O . MET A 1 125 ? -17.973 4.442 -1.444 1.00 80.75 125 MET A O 1
ATOM 1045 N N . PHE A 1 126 ? -16.628 3.524 0.089 1.00 69.06 126 PHE A N 1
ATOM 1046 C CA . PHE A 1 126 ? -17.435 3.836 1.283 1.00 69.06 126 PHE A CA 1
ATOM 1047 C C . PHE A 1 126 ? -18.866 3.258 1.308 1.00 69.06 126 PHE A C 1
ATOM 1049 O O . PHE A 1 126 ? -19.623 3.528 2.238 1.00 69.06 126 PHE A O 1
ATOM 1056 N N . LYS A 1 127 ? -19.247 2.419 0.340 1.00 62.88 127 LYS A N 1
ATOM 1057 C CA . LYS A 1 127 ? -20.548 1.729 0.296 1.00 62.88 127 LYS A CA 1
ATOM 1058 C C . LYS A 1 127 ? -20.541 0.425 1.087 1.00 62.88 127 LYS A C 1
ATOM 1060 O O . LYS A 1 127 ? -21.588 -0.047 1.518 1.00 62.88 127 LYS A O 1
ATOM 1065 N N . ARG A 1 128 ? -19.363 -0.175 1.269 1.00 70.38 128 ARG A N 1
ATOM 1066 C CA . ARG A 1 128 ? -19.169 -1.411 2.034 1.00 70.38 128 ARG A CA 1
ATOM 1067 C C . ARG A 1 128 ? -17.807 -1.436 2.711 1.00 70.38 128 ARG A C 1
ATOM 1069 O O . ARG A 1 128 ? -16.886 -0.738 2.298 1.00 70.38 128 ARG A O 1
ATOM 1076 N N . ARG A 1 129 ? -17.686 -2.280 3.733 1.00 82.06 129 ARG A N 1
ATOM 1077 C CA . ARG A 1 129 ? -16.418 -2.560 4.412 1.00 82.06 129 ARG A CA 1
ATOM 1078 C C . ARG A 1 129 ? -15.797 -3.823 3.843 1.00 82.06 129 ARG A C 1
ATOM 1080 O O . ARG A 1 129 ? -16.501 -4.794 3.574 1.00 82.06 129 ARG A O 1
ATOM 1087 N N . ILE A 1 130 ? -14.483 -3.811 3.713 1.00 90.31 130 ILE A N 1
ATOM 1088 C CA . ILE A 1 130 ? -13.686 -4.904 3.175 1.00 90.31 130 ILE A CA 1
ATOM 1089 C C . ILE A 1 130 ? -12.961 -5.570 4.332 1.00 90.31 130 ILE A C 1
ATOM 1091 O O . ILE A 1 130 ? -12.281 -4.904 5.110 1.00 90.31 130 ILE A O 1
ATOM 1095 N N . SER A 1 131 ? -13.153 -6.877 4.490 1.00 94.69 131 SER A N 1
ATOM 1096 C CA . SER A 1 131 ? -12.513 -7.630 5.568 1.00 94.69 131 SER A CA 1
ATOM 1097 C C . SER A 1 131 ? -11.008 -7.727 5.335 1.00 94.69 131 SER A C 1
ATOM 1099 O O . SER A 1 131 ? -10.553 -7.983 4.220 1.00 94.69 131 SER A O 1
ATOM 1101 N N . MET A 1 132 ? -10.238 -7.522 6.399 1.00 94.56 132 MET A N 1
ATOM 1102 C CA . MET A 1 132 ? -8.789 -7.661 6.386 1.00 94.56 132 MET A CA 1
ATOM 1103 C C . MET A 1 132 ? -8.387 -9.086 6.769 1.00 94.56 132 MET A C 1
ATOM 1105 O O . MET A 1 132 ? -8.994 -9.715 7.637 1.00 94.56 132 MET A O 1
ATOM 1109 N N . LYS A 1 133 ? -7.325 -9.591 6.143 1.00 96.12 133 LYS A N 1
ATOM 1110 C CA . LYS A 1 133 ? -6.726 -10.889 6.474 1.00 96.12 133 LYS A CA 1
ATOM 1111 C C . LYS A 1 133 ? -5.887 -10.763 7.744 1.00 96.12 133 LYS A C 1
ATOM 1113 O O . LYS A 1 133 ? -5.324 -9.706 8.000 1.00 96.12 133 LYS A O 1
ATOM 1118 N N . GLN A 1 134 ? -5.747 -11.846 8.504 1.00 91.56 134 GLN A N 1
ATOM 1119 C CA . GLN A 1 134 ? -4.852 -11.915 9.664 1.00 91.56 134 GLN A CA 1
ATOM 1120 C C . GLN A 1 134 ? -3.620 -12.765 9.331 1.00 91.56 134 GLN A C 1
ATOM 1122 O O . GLN A 1 134 ? -3.760 -13.873 8.814 1.00 91.56 134 GLN A O 1
ATOM 1127 N N . LYS A 1 135 ? -2.423 -12.282 9.674 1.00 87.94 135 LYS A N 1
ATOM 1128 C CA . LYS A 1 135 ? -1.193 -13.081 9.746 1.00 87.94 135 LYS A CA 1
ATOM 1129 C C . LYS A 1 135 ? -0.456 -12.713 11.029 1.00 87.94 135 LYS A C 1
ATOM 1131 O O . LYS A 1 135 ? -0.124 -11.550 11.220 1.00 87.94 135 LYS A O 1
ATOM 1136 N N . GLU A 1 136 ? -0.219 -13.703 11.889 1.00 89.81 136 GLU A N 1
ATOM 1137 C CA . GLU A 1 136 ? 0.397 -13.501 13.212 1.00 89.81 136 GLU A CA 1
ATOM 1138 C C . GLU A 1 136 ? -0.342 -12.406 13.998 1.00 89.81 136 GLU A C 1
ATOM 1140 O O . GLU A 1 136 ? -1.551 -12.542 14.221 1.00 89.81 136 GLU A O 1
ATOM 1145 N N . ASP A 1 137 ? 0.352 -11.327 14.356 1.00 81.81 137 ASP A N 1
ATOM 1146 C CA . ASP A 1 137 ? -0.182 -10.183 15.090 1.00 81.81 137 ASP A CA 1
ATOM 1147 C C . ASP A 1 137 ? -0.568 -9.013 14.176 1.00 81.81 137 ASP A C 1
ATOM 1149 O O . ASP A 1 137 ? -0.807 -7.910 14.657 1.00 81.81 137 ASP A O 1
ATOM 1153 N N . ILE A 1 138 ? -0.642 -9.217 12.859 1.00 82.00 138 ILE A N 1
ATOM 1154 C CA . ILE A 1 138 ? -0.931 -8.161 11.886 1.00 82.00 138 ILE A CA 1
ATOM 1155 C C . ILE A 1 138 ? -2.217 -8.487 11.127 1.00 82.00 138 ILE A C 1
ATOM 1157 O O . ILE A 1 138 ? -2.359 -9.557 10.526 1.00 82.00 138 ILE A O 1
ATOM 1161 N N . SER A 1 139 ? -3.148 -7.532 11.101 1.00 87.88 139 SER A N 1
ATOM 1162 C CA . SER A 1 139 ? -4.229 -7.536 10.113 1.00 87.88 139 SER A CA 1
ATOM 1163 C C . SER A 1 139 ? -3.810 -6.723 8.901 1.00 87.88 139 SER A C 1
ATOM 1165 O O . SER A 1 139 ? -3.255 -5.637 9.055 1.00 87.88 139 SER A O 1
ATOM 1167 N N . TYR A 1 140 ? -4.086 -7.221 7.699 1.00 92.06 140 TYR A N 1
ATOM 1168 C CA . TYR A 1 140 ? -3.674 -6.572 6.463 1.00 92.06 140 TYR A CA 1
ATOM 1169 C C . TYR A 1 140 ? -4.684 -6.728 5.319 1.00 92.06 140 TYR A C 1
ATOM 1171 O O . TYR A 1 140 ? -5.436 -7.702 5.245 1.00 92.06 140 TYR A O 1
ATOM 1179 N N . LEU A 1 141 ? -4.668 -5.777 4.389 1.00 96.06 141 LEU A N 1
ATOM 1180 C CA . LEU A 1 141 ? -5.340 -5.845 3.096 1.00 96.06 141 LEU A CA 1
ATOM 1181 C C . LEU A 1 141 ? -4.366 -5.378 2.014 1.00 96.06 141 LEU A C 1
ATOM 1183 O O . LEU A 1 141 ? -3.730 -4.336 2.148 1.00 96.06 141 LEU A O 1
ATOM 1187 N N . ARG A 1 142 ? -4.259 -6.162 0.942 1.00 95.50 142 ARG A N 1
ATOM 1188 C CA . ARG A 1 142 ? -3.531 -5.777 -0.267 1.00 95.50 142 ARG A CA 1
ATOM 1189 C C . ARG A 1 142 ? -4.541 -5.319 -1.296 1.00 95.50 142 ARG A C 1
ATOM 1191 O O . ARG A 1 142 ? -5.495 -6.054 -1.538 1.00 95.50 142 ARG A O 1
ATOM 1198 N N . ILE A 1 143 ? -4.302 -4.158 -1.880 1.00 95.00 143 ILE A N 1
ATOM 1199 C CA . ILE A 1 143 ? -5.109 -3.622 -2.971 1.00 95.00 143 ILE A CA 1
ATOM 1200 C C . ILE A 1 143 ? -4.211 -3.201 -4.127 1.00 95.00 143 ILE A C 1
ATOM 1202 O O . ILE A 1 143 ? -2.994 -3.033 -3.956 1.00 95.00 143 ILE A O 1
ATOM 1206 N N . LEU A 1 144 ? -4.825 -3.017 -5.288 1.00 93.38 144 LEU A N 1
ATOM 1207 C CA . LEU A 1 144 ? -4.162 -2.515 -6.475 1.00 93.38 144 LEU A CA 1
ATOM 1208 C C . LEU A 1 144 ? -4.873 -1.246 -6.939 1.00 93.38 144 LEU A C 1
ATOM 1210 O O . LEU A 1 144 ? -6.072 -1.256 -7.175 1.00 93.38 144 LEU A O 1
ATOM 1214 N N . VAL A 1 145 ? -4.123 -0.157 -7.080 1.00 92.44 145 VAL A N 1
ATOM 1215 C CA . VAL A 1 145 ? -4.708 1.154 -7.372 1.00 92.44 145 VAL A CA 1
ATOM 1216 C C . VAL A 1 145 ? -4.204 1.700 -8.692 1.00 92.44 145 VAL A C 1
ATOM 1218 O O . VAL A 1 145 ? -2.992 1.777 -8.886 1.00 92.44 145 VAL A O 1
ATOM 1221 N N . ASN A 1 146 ? -5.128 2.127 -9.556 1.00 91.81 146 ASN A N 1
ATOM 1222 C CA . ASN A 1 146 ? -4.827 2.877 -10.770 1.00 91.81 146 ASN A CA 1
ATOM 1223 C C . ASN A 1 146 ? -4.516 4.343 -10.424 1.00 91.81 146 ASN A C 1
ATOM 1225 O O . ASN A 1 146 ? -5.397 5.106 -10.027 1.00 91.81 146 ASN A O 1
ATOM 1229 N N . VAL A 1 147 ? -3.266 4.761 -10.619 1.00 90.12 147 VAL A N 1
ATOM 1230 C CA . VAL A 1 147 ? -2.800 6.109 -10.245 1.00 90.12 147 VAL A CA 1
ATOM 1231 C C . VAL A 1 147 ? -3.410 7.235 -11.086 1.00 90.12 147 VAL A C 1
ATOM 1233 O O . VAL A 1 147 ? -3.332 8.400 -10.692 1.00 90.12 147 VAL A O 1
ATOM 1236 N N . LEU A 1 148 ? -4.001 6.918 -12.243 1.00 87.12 148 LEU A N 1
ATOM 1237 C CA . LEU A 1 148 ? -4.697 7.899 -13.078 1.00 87.12 148 LEU A CA 1
ATOM 1238 C C . LEU A 1 148 ? -6.060 8.278 -12.498 1.00 87.12 148 LEU A C 1
ATOM 1240 O O . LEU A 1 148 ? -6.436 9.449 -12.529 1.00 87.12 148 LEU A O 1
ATOM 1244 N N . GLU A 1 149 ? -6.770 7.290 -11.960 1.00 84.81 149 GLU A N 1
ATOM 1245 C CA . GLU A 1 149 ? -8.128 7.435 -11.432 1.00 84.81 149 GLU A CA 1
ATOM 1246 C C . GLU A 1 149 ? -8.120 7.831 -9.950 1.00 84.81 149 GLU A C 1
ATOM 1248 O O . GLU A 1 149 ? -8.964 8.604 -9.500 1.00 84.81 149 GLU A O 1
ATOM 1253 N N . GLU A 1 150 ? -7.132 7.350 -9.193 1.00 82.19 150 GLU A N 1
ATOM 1254 C CA . GLU A 1 150 ? -7.094 7.441 -7.733 1.00 82.19 150 GLU A CA 1
ATOM 1255 C C . GLU A 1 150 ? -5.787 8.096 -7.256 1.00 82.19 150 GLU A C 1
ATOM 1257 O O . GLU A 1 150 ? -4.908 7.466 -6.665 1.00 82.19 150 GLU A O 1
ATOM 1262 N N . ARG A 1 151 ? -5.651 9.404 -7.508 1.00 76.50 151 ARG A N 1
ATOM 1263 C CA . ARG A 1 151 ? -4.485 10.194 -7.053 1.00 76.50 151 ARG A CA 1
ATOM 1264 C C . ARG A 1 151 ? -4.414 10.340 -5.533 1.00 76.50 151 ARG A C 1
ATOM 1266 O O . ARG A 1 151 ? -3.334 10.491 -4.964 1.00 76.50 151 ARG A O 1
ATOM 1273 N N . GLU A 1 152 ? -5.578 10.314 -4.897 1.00 86.69 152 GLU A N 1
ATOM 1274 C CA . GLU A 1 152 ? -5.748 10.446 -3.461 1.00 86.69 152 GLU A CA 1
ATOM 1275 C C . GLU A 1 152 ? -6.736 9.389 -2.973 1.00 86.69 152 GLU A C 1
ATOM 1277 O O . GLU A 1 152 ? -7.861 9.295 -3.468 1.00 86.69 152 GLU A O 1
ATOM 1282 N N . ILE A 1 153 ? -6.323 8.613 -1.975 1.00 90.31 153 ILE A N 1
ATOM 1283 C CA . ILE A 1 153 ? -7.147 7.559 -1.395 1.00 90.31 153 ILE A CA 1
ATOM 1284 C C . ILE A 1 153 ? -7.524 7.975 0.018 1.00 90.31 153 ILE A C 1
ATOM 1286 O O . ILE A 1 153 ? -6.686 8.029 0.915 1.00 90.31 153 ILE A O 1
ATOM 1290 N N . ARG A 1 154 ? -8.813 8.216 0.242 1.00 85.12 154 ARG A N 1
ATOM 1291 C CA . ARG A 1 154 ? -9.381 8.373 1.586 1.00 85.12 154 ARG A CA 1
ATOM 1292 C C . ARG A 1 154 ? -9.825 7.024 2.135 1.00 85.12 154 ARG A C 1
ATOM 1294 O O . ARG A 1 154 ? -10.439 6.256 1.392 1.00 85.12 154 ARG A O 1
ATOM 1301 N N . TYR A 1 155 ? -9.543 6.740 3.404 1.00 85.94 155 TYR A N 1
ATOM 1302 C CA . TYR A 1 155 ? -9.817 5.436 4.019 1.00 85.94 155 TYR A CA 1
ATOM 1303 C C . TYR A 1 155 ? -10.029 5.506 5.540 1.00 85.94 155 TYR A C 1
ATOM 1305 O O . TYR A 1 155 ? -9.647 6.472 6.201 1.00 85.94 155 TYR A O 1
ATOM 1313 N N . GLN A 1 156 ? -10.664 4.470 6.093 1.00 81.62 156 GLN A N 1
ATOM 1314 C CA . GLN A 1 156 ? -10.896 4.262 7.524 1.00 81.62 156 GLN A CA 1
ATOM 1315 C C . GLN A 1 156 ? -10.765 2.785 7.886 1.00 81.62 156 GLN A C 1
ATOM 1317 O O . GLN A 1 156 ? -11.312 1.918 7.204 1.00 81.62 156 GLN A O 1
ATOM 1322 N N . PHE A 1 157 ? -10.109 2.503 9.009 1.00 84.00 157 PHE A N 1
ATOM 1323 C CA . PHE A 1 157 ? -10.074 1.175 9.609 1.00 84.00 157 PHE A CA 1
ATOM 1324 C C . PHE A 1 157 ? -11.259 0.977 10.549 1.00 84.00 157 PHE A C 1
ATOM 1326 O O . PHE A 1 157 ? -11.698 1.900 11.236 1.00 84.00 157 PHE A O 1
ATOM 1333 N N . HIS A 1 158 ? -11.740 -0.255 10.628 1.00 78.75 158 HIS A N 1
ATOM 1334 C CA . HIS A 1 158 ? -12.839 -0.667 11.480 1.00 78.75 158 HIS A CA 1
ATOM 1335 C C . HIS A 1 158 ? -12.460 -1.923 12.258 1.00 78.75 158 HIS A C 1
ATOM 1337 O O . HIS A 1 158 ? -11.977 -2.895 11.683 1.00 78.75 158 HIS A O 1
ATOM 1343 N N . LEU A 1 159 ? -12.736 -1.924 13.558 1.00 81.25 159 LEU A N 1
ATOM 1344 C CA . LEU A 1 159 ? -12.521 -3.072 14.434 1.00 81.25 159 LEU A CA 1
ATOM 1345 C C . LEU A 1 159 ? -13.872 -3.544 14.959 1.00 81.25 159 LEU A C 1
ATOM 1347 O O . LEU A 1 159 ? -14.604 -2.779 15.590 1.00 81.25 159 LEU A O 1
ATOM 1351 N N . ILE A 1 160 ? -14.198 -4.809 14.711 1.00 71.88 160 ILE A N 1
ATOM 1352 C CA . ILE A 1 160 ? -15.396 -5.466 15.231 1.00 71.88 160 ILE A CA 1
ATOM 1353 C C . ILE A 1 160 ? -14.973 -6.469 16.308 1.00 71.88 160 ILE A C 1
ATOM 1355 O O . ILE A 1 160 ? -14.275 -7.450 16.053 1.00 71.88 160 ILE A O 1
ATOM 1359 N N . ASN A 1 161 ? -15.412 -6.205 17.538 1.00 71.56 161 ASN A N 1
ATOM 1360 C CA . ASN A 1 161 ? -15.373 -7.145 18.654 1.00 71.56 161 ASN A CA 1
ATOM 1361 C C . ASN A 1 161 ? -16.782 -7.246 19.279 1.00 71.56 161 ASN A C 1
ATOM 1363 O O . ASN A 1 161 ? -17.763 -7.360 18.552 1.00 71.56 161 ASN A O 1
ATOM 1367 N N . LYS A 1 162 ? -16.927 -7.172 20.610 1.00 53.88 162 LYS A N 1
ATOM 1368 C CA . LYS A 1 162 ? -18.236 -6.969 21.270 1.00 53.88 162 LYS A CA 1
ATOM 1369 C C . LYS A 1 162 ? -18.885 -5.613 20.932 1.00 53.88 162 LYS A C 1
ATOM 1371 O O . LYS A 1 162 ? -20.063 -5.416 21.204 1.00 53.88 162 LYS A O 1
ATOM 1376 N N . ARG A 1 163 ? -18.105 -4.666 20.408 1.00 51.16 163 ARG A N 1
ATOM 1377 C CA . ARG A 1 163 ? -18.498 -3.341 19.919 1.00 51.16 163 ARG A CA 1
ATOM 1378 C C . ARG A 1 163 ? -17.824 -3.084 18.571 1.00 51.16 163 ARG A C 1
ATOM 1380 O O . ARG A 1 163 ? -16.869 -3.768 18.200 1.00 51.16 163 ARG A O 1
ATOM 1387 N N . HIS A 1 164 ? -18.321 -2.086 17.854 1.00 56.75 164 HIS A N 1
ATOM 1388 C CA . HIS A 1 164 ? -17.763 -1.651 16.582 1.00 56.75 164 HIS A CA 1
ATOM 1389 C C . HIS A 1 164 ? -17.010 -0.325 16.760 1.00 56.75 164 HIS A C 1
ATOM 1391 O O . HIS A 1 164 ? -17.564 0.630 17.299 1.00 56.75 164 HIS A O 1
ATOM 1397 N N . TYR A 1 165 ? -15.759 -0.279 16.305 1.00 66.25 165 TYR A N 1
ATOM 1398 C CA . TYR A 1 165 ? -14.876 0.886 16.368 1.00 66.25 165 TYR A CA 1
ATOM 1399 C C . TYR A 1 165 ? -14.459 1.305 14.964 1.00 66.25 165 TYR A C 1
ATOM 1401 O O . TYR A 1 165 ? -14.361 0.466 14.072 1.00 66.25 165 TYR A O 1
ATOM 1409 N N . THR A 1 166 ? -14.202 2.593 14.752 1.00 69.19 166 THR A N 1
ATOM 1410 C CA . THR A 1 166 ? -13.788 3.143 13.454 1.00 69.19 166 THR A CA 1
ATOM 1411 C C . THR A 1 166 ? -12.747 4.238 13.663 1.00 69.19 166 THR A C 1
ATOM 1413 O O . THR A 1 166 ? -12.912 5.069 14.556 1.00 69.19 166 THR A O 1
ATOM 1416 N N . SER A 1 167 ? -11.670 4.223 12.878 1.00 73.00 167 SER A N 1
ATOM 1417 C CA . SER A 1 167 ? -10.640 5.265 12.901 1.00 73.00 167 SER A CA 1
ATOM 1418 C C . SER A 1 167 ? -11.170 6.584 12.318 1.00 73.00 167 SER A C 1
ATOM 1420 O O . SER A 1 167 ? -12.152 6.581 11.567 1.00 73.00 167 SER A O 1
ATOM 1422 N N . PRO A 1 168 ? -10.508 7.725 12.575 1.00 69.50 168 PRO A N 1
ATOM 1423 C CA . PRO A 1 168 ? -10.721 8.934 11.783 1.00 69.50 168 PRO A CA 1
ATOM 1424 C C . PRO A 1 168 ? -10.533 8.671 10.284 1.00 69.50 168 PRO A C 1
ATOM 1426 O O . PRO A 1 168 ? -9.849 7.717 9.899 1.00 69.50 168 PRO A O 1
ATOM 1429 N N . LEU A 1 169 ? -11.142 9.522 9.456 1.00 76.06 169 LEU A N 1
ATOM 1430 C CA . LEU A 1 169 ? -10.914 9.525 8.014 1.00 76.06 169 LEU A CA 1
ATOM 1431 C C . LEU A 1 169 ? -9.470 9.944 7.740 1.00 76.06 169 LEU A C 1
ATOM 1433 O O . LEU A 1 169 ? -9.075 11.058 8.077 1.00 76.06 169 LEU A O 1
ATOM 1437 N N . GLN A 1 170 ? -8.701 9.031 7.160 1.00 81.25 170 GLN A N 1
ATOM 1438 C CA . GLN A 1 170 ? -7.318 9.244 6.760 1.00 81.25 170 GLN A CA 1
ATOM 1439 C C . GLN A 1 170 ? -7.241 9.443 5.248 1.00 81.25 170 GLN A C 1
ATOM 1441 O O . GLN A 1 170 ? -8.161 9.081 4.509 1.00 81.25 170 GLN A O 1
ATOM 1446 N N . GLN A 1 171 ? -6.134 10.025 4.802 1.00 86.06 171 GLN A N 1
ATOM 1447 C CA . GLN A 1 171 ? -5.862 10.343 3.410 1.00 86.06 171 GLN A CA 1
ATOM 1448 C C . GLN A 1 171 ? -4.461 9.850 3.052 1.00 86.06 171 GLN A C 1
ATOM 1450 O O . GLN A 1 171 ? -3.513 10.070 3.803 1.00 86.06 171 GLN A O 1
ATOM 1455 N N . LEU A 1 172 ? -4.343 9.167 1.918 1.00 88.94 172 LEU A N 1
ATOM 1456 C CA . LEU A 1 172 ? -3.083 8.723 1.340 1.00 88.94 172 LEU A CA 1
ATOM 1457 C C . LEU A 1 172 ? -2.882 9.411 -0.005 1.00 88.94 172 LEU A C 1
ATOM 1459 O O . LEU A 1 172 ? -3.702 9.259 -0.911 1.00 88.94 172 LEU A O 1
ATOM 1463 N N . THR A 1 173 ? -1.751 10.094 -0.135 1.00 88.88 173 THR A N 1
ATOM 1464 C CA . THR A 1 173 ? -1.256 10.618 -1.408 1.00 88.88 173 THR A CA 1
ATOM 1465 C C . THR A 1 173 ? -0.125 9.719 -1.892 1.00 88.88 173 THR A C 1
ATOM 1467 O O . THR A 1 173 ? 0.804 9.411 -1.140 1.00 88.88 173 THR A O 1
ATOM 1470 N N . LEU A 1 174 ? -0.197 9.274 -3.145 1.00 84.25 174 LEU A N 1
ATOM 1471 C CA . LEU A 1 174 ? 0.824 8.407 -3.731 1.00 84.25 174 LEU A CA 1
ATOM 1472 C C . LEU A 1 174 ? 2.049 9.240 -4.132 1.00 84.25 174 LEU A C 1
ATOM 1474 O O . LEU A 1 174 ? 2.030 9.937 -5.143 1.00 84.25 174 LEU A O 1
ATOM 1478 N N . THR A 1 175 ? 3.115 9.166 -3.335 1.00 80.62 175 THR A N 1
ATOM 1479 C CA . THR A 1 175 ? 4.388 9.866 -3.565 1.00 80.62 175 THR A CA 1
ATOM 1480 C C . THR A 1 175 ? 5.577 8.908 -3.412 1.00 80.62 175 THR A C 1
ATOM 1482 O O . THR A 1 175 ? 5.442 7.815 -2.853 1.00 80.62 175 THR A O 1
ATOM 1485 N N . ASN A 1 176 ? 6.761 9.324 -3.883 1.00 72.06 176 ASN A N 1
ATOM 1486 C CA . ASN A 1 176 ? 8.009 8.560 -3.720 1.00 72.06 176 ASN A CA 1
ATOM 1487 C C . ASN A 1 176 ? 8.487 8.497 -2.255 1.00 72.06 176 ASN A C 1
ATOM 1489 O O . ASN A 1 176 ? 9.290 7.643 -1.912 1.00 72.06 176 ASN A O 1
ATOM 1493 N N . THR A 1 177 ? 8.003 9.381 -1.377 1.00 71.06 177 THR A N 1
ATOM 1494 C CA . THR A 1 177 ? 8.487 9.510 0.011 1.00 71.06 177 THR A CA 1
ATOM 1495 C C . THR A 1 177 ? 7.851 8.526 0.990 1.00 71.06 177 THR A C 1
ATOM 1497 O O . THR A 1 177 ? 8.174 8.536 2.176 1.00 71.06 177 THR A O 1
ATOM 1500 N N . ASN A 1 178 ? 6.889 7.726 0.539 1.00 76.69 178 ASN A N 1
ATOM 1501 C CA . ASN A 1 178 ? 6.166 6.823 1.419 1.00 76.69 178 ASN A CA 1
ATOM 1502 C C . ASN A 1 178 ? 6.983 5.557 1.749 1.00 76.69 178 ASN A C 1
ATOM 1504 O O . ASN A 1 178 ? 7.897 5.182 1.023 1.00 76.69 178 ASN A O 1
ATOM 1508 N N . GLY A 1 179 ? 6.642 4.867 2.842 1.00 80.75 179 GLY A N 1
ATOM 1509 C CA . GLY A 1 179 ? 7.322 3.629 3.238 1.00 80.75 179 GLY A CA 1
ATOM 1510 C C . GLY A 1 179 ? 6.936 2.423 2.373 1.00 80.75 179 GLY A C 1
ATOM 1511 O O . GLY A 1 179 ? 5.758 2.218 2.082 1.00 80.75 179 GLY A O 1
ATOM 1512 N N . TYR A 1 180 ? 7.912 1.581 2.020 1.00 83.19 180 TYR A N 1
ATOM 1513 C CA . TYR A 1 180 ? 7.700 0.359 1.236 1.00 83.19 180 TYR A CA 1
ATOM 1514 C C . TYR A 1 180 ? 8.143 -0.903 1.988 1.00 83.19 180 TYR A C 1
ATOM 1516 O O . TYR A 1 180 ? 9.060 -0.868 2.812 1.00 83.19 180 TYR A O 1
ATOM 1524 N N . TYR A 1 181 ? 7.501 -2.031 1.675 1.00 82.69 181 TYR A N 1
ATOM 1525 C CA . TYR A 1 181 ? 7.906 -3.382 2.073 1.00 82.69 181 TYR A CA 1
ATOM 1526 C C . TYR A 1 181 ? 7.763 -4.316 0.875 1.00 82.69 181 TYR A C 1
ATOM 1528 O O . TYR A 1 181 ? 6.671 -4.439 0.307 1.00 82.69 181 TYR A O 1
ATOM 1536 N N . LYS A 1 182 ? 8.854 -4.988 0.485 1.00 85.62 182 LYS A N 1
ATOM 1537 C CA . LYS A 1 182 ? 8.940 -5.661 -0.819 1.00 85.62 182 LYS A CA 1
ATOM 1538 C C . LYS A 1 182 ? 8.586 -4.650 -1.913 1.00 85.62 182 LYS A C 1
ATOM 1540 O O . LYS A 1 182 ? 9.231 -3.615 -1.984 1.00 85.62 182 LYS A O 1
ATOM 1545 N N . ASN A 1 183 ? 7.558 -4.908 -2.711 1.00 87.75 183 ASN A N 1
ATOM 1546 C CA . ASN A 1 183 ? 7.046 -4.010 -3.750 1.00 87.75 183 ASN A CA 1
ATOM 1547 C C . ASN A 1 183 ? 5.677 -3.396 -3.404 1.00 87.75 183 ASN A C 1
ATOM 1549 O O . ASN A 1 183 ? 4.913 -3.044 -4.303 1.00 87.75 183 ASN A O 1
ATOM 1553 N N . TYR A 1 184 ? 5.329 -3.324 -2.117 1.00 89.06 184 TYR A N 1
ATOM 1554 C CA . TYR A 1 184 ? 4.089 -2.709 -1.651 1.00 89.06 184 TYR A CA 1
ATOM 1555 C C . TYR A 1 184 ? 4.380 -1.379 -0.977 1.00 89.06 184 TYR A C 1
ATOM 1557 O O . TYR A 1 184 ? 5.217 -1.315 -0.077 1.00 89.06 184 TYR A O 1
ATOM 1565 N N . LEU A 1 185 ? 3.612 -0.359 -1.352 1.00 89.06 185 LEU A N 1
ATOM 1566 C CA . LEU A 1 185 ? 3.446 0.841 -0.548 1.00 89.06 185 LEU A CA 1
ATOM 1567 C C . LEU A 1 185 ? 2.736 0.451 0.750 1.00 89.06 185 LEU A C 1
ATOM 1569 O O . LEU A 1 185 ? 1.620 -0.067 0.713 1.00 89.06 185 LEU A O 1
ATOM 1573 N N . VAL A 1 186 ? 3.372 0.673 1.892 1.00 86.12 186 VAL A N 1
ATOM 1574 C CA . VAL A 1 186 ? 2.832 0.261 3.185 1.00 86.12 186 VAL A CA 1
ATOM 1575 C C . VAL A 1 186 ? 2.109 1.419 3.843 1.00 86.12 186 VAL A C 1
ATOM 1577 O O . VAL A 1 186 ? 2.670 2.491 4.050 1.00 86.12 186 VAL A O 1
ATOM 1580 N N . VAL A 1 187 ? 0.865 1.164 4.229 1.00 85.25 187 VAL A N 1
ATOM 1581 C CA . VAL A 1 187 ? 0.030 2.103 4.967 1.00 85.25 187 VAL A CA 1
ATOM 1582 C C . VAL A 1 187 ? -0.281 1.495 6.319 1.00 85.25 187 VAL A C 1
ATOM 1584 O O . VAL A 1 187 ? -0.997 0.495 6.418 1.00 85.25 187 VAL A O 1
ATOM 1587 N N . PHE A 1 188 ? 0.272 2.092 7.367 1.00 74.19 188 PHE A N 1
ATOM 1588 C CA . PHE A 1 188 ? 0.000 1.676 8.731 1.00 74.19 188 PHE A CA 1
ATOM 1589 C C . PHE A 1 188 ? -1.197 2.432 9.289 1.00 74.19 188 PHE A C 1
ATOM 1591 O O . PHE A 1 188 ? -1.275 3.654 9.197 1.00 74.19 188 PHE A O 1
ATOM 1598 N N . CYS A 1 189 ? -2.102 1.712 9.946 1.00 67.06 189 CYS A N 1
ATOM 1599 C CA . CYS A 1 189 ? -3.015 2.367 10.869 1.00 67.06 189 CYS A CA 1
ATOM 1600 C C . CYS A 1 189 ? -2.234 2.791 12.116 1.00 67.06 189 CYS A C 1
ATOM 1602 O O . CYS A 1 189 ? -2.059 2.003 13.050 1.00 67.06 189 CYS A O 1
ATOM 1604 N N . GLU A 1 190 ? -1.808 4.045 12.161 1.00 53.59 190 GLU A N 1
ATOM 1605 C CA . GLU A 1 190 ? -1.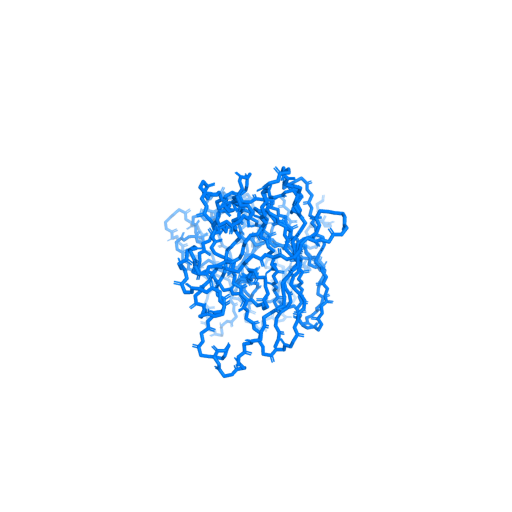388 4.655 13.416 1.00 53.59 190 GLU A CA 1
ATOM 1606 C C . GLU A 1 190 ? -2.613 4.899 14.308 1.00 53.59 190 GLU A C 1
ATOM 1608 O O . GLU A 1 190 ? -3.722 5.167 13.837 1.00 53.59 190 GLU A O 1
ATOM 1613 N N . GLY A 1 191 ? -2.441 4.764 15.622 1.00 46.56 191 GLY A N 1
ATOM 1614 C CA . GLY A 1 191 ? -3.481 5.155 16.570 1.00 46.56 191 GLY A CA 1
ATOM 1615 C C . GLY A 1 191 ? -4.618 4.154 16.792 1.00 46.56 191 GLY A C 1
ATOM 1616 O O . GLY A 1 191 ? -5.582 4.517 17.456 1.00 46.56 191 GLY A O 1
ATOM 1617 N N . LEU A 1 192 ? -4.519 2.881 16.384 1.00 48.72 192 LEU A N 1
ATOM 1618 C CA . LEU A 1 192 ? -5.426 1.838 16.915 1.00 48.72 192 LEU A CA 1
ATOM 1619 C C . LEU A 1 192 ? -5.377 1.750 18.449 1.00 48.72 192 LEU A C 1
ATOM 1621 O O . LEU A 1 192 ? -6.386 1.480 19.098 1.00 48.72 192 LEU A O 1
ATOM 1625 N N . GLU A 1 193 ? -4.234 2.086 19.045 1.00 42.84 193 GLU A N 1
ATOM 1626 C CA . GLU A 1 193 ? -4.094 2.252 20.494 1.00 42.84 193 GLU A CA 1
ATOM 1627 C C . GLU A 1 193 ? -4.800 3.517 21.032 1.00 42.84 193 GLU A C 1
ATOM 1629 O O . GLU A 1 193 ? -5.222 3.554 22.192 1.00 42.84 193 GLU A O 1
ATOM 1634 N N . GLN A 1 194 ? -4.997 4.528 20.175 1.00 41.34 194 GLN A N 1
ATOM 1635 C CA . GLN A 1 194 ? -5.712 5.785 20.443 1.00 41.34 194 GLN A CA 1
ATOM 1636 C C . GLN A 1 194 ? -7.225 5.711 20.145 1.00 41.34 194 GLN A C 1
ATOM 1638 O O . GLN A 1 194 ? -7.982 6.542 20.652 1.00 41.34 194 GLN A O 1
ATOM 1643 N N . ILE A 1 195 ? -7.704 4.676 19.432 1.00 44.66 195 ILE A N 1
ATOM 1644 C CA . ILE A 1 195 ? -9.134 4.373 19.164 1.00 44.66 195 ILE A CA 1
ATOM 1645 C C . ILE A 1 195 ? -9.955 4.148 20.461 1.00 44.66 195 ILE A C 1
ATOM 1647 O O . ILE A 1 195 ? -11.176 4.000 20.440 1.00 44.66 195 ILE A O 1
ATOM 1651 N N . LYS A 1 196 ? -9.330 4.245 21.641 1.00 45.31 196 LYS A N 1
ATOM 1652 C CA . LYS A 1 196 ? -10.003 4.350 22.947 1.00 45.31 196 LYS A CA 1
ATOM 1653 C C . LYS A 1 196 ? -10.919 5.580 23.112 1.00 45.31 196 LYS A C 1
ATOM 1655 O O . LYS A 1 196 ? -11.648 5.632 24.100 1.00 45.31 196 LYS A O 1
ATOM 1660 N N . ARG A 1 197 ? -10.920 6.557 22.197 1.00 50.47 197 ARG A N 1
ATOM 1661 C CA . ARG A 1 197 ? -11.673 7.819 22.335 1.00 50.47 197 ARG A CA 1
ATOM 1662 C C . ARG A 1 197 ? -12.946 7.870 21.480 1.00 50.47 197 ARG A C 1
ATOM 1664 O O . ARG A 1 197 ? -13.047 8.654 20.545 1.00 50.47 197 ARG A O 1
ATOM 1671 N N . SER A 1 198 ? -13.931 7.030 21.792 1.00 52.03 198 SER A N 1
ATOM 1672 C CA . SER A 1 198 ? -15.257 7.073 21.148 1.00 52.03 198 SER A CA 1
ATOM 1673 C C . SER A 1 198 ? -16.327 7.544 22.133 1.00 52.03 198 SER A C 1
ATOM 1675 O O . SER A 1 198 ? -16.311 7.135 23.295 1.00 52.03 198 SER A O 1
ATOM 1677 N N . ILE A 1 199 ? -17.251 8.384 21.656 1.00 55.59 199 ILE A N 1
ATOM 1678 C CA . ILE A 1 199 ? -18.484 8.759 22.356 1.00 55.59 199 ILE A CA 1
ATOM 1679 C C . ILE A 1 199 ? -19.552 7.721 21.982 1.00 55.59 199 ILE A C 1
ATOM 1681 O O . ILE A 1 199 ? -19.842 7.511 20.808 1.00 55.59 199 ILE A O 1
ATOM 1685 N N . TYR A 1 200 ? -20.115 7.050 22.976 1.00 52.34 200 TYR A N 1
ATOM 1686 C CA . TYR A 1 200 ? -21.130 6.011 22.867 1.00 52.34 200 TYR A CA 1
ATOM 1687 C C . TYR A 1 200 ? -22.450 6.556 23.383 1.00 52.34 200 TYR A C 1
ATOM 1689 O O . TYR A 1 200 ? -22.555 6.843 24.570 1.00 52.34 200 TYR A O 1
ATOM 1697 N N . GLN A 1 201 ? -23.471 6.641 22.544 1.00 61.44 201 GLN A N 1
ATOM 1698 C CA . GLN A 1 201 ? -24.817 6.905 23.034 1.00 61.44 201 GLN A CA 1
ATOM 1699 C C . GLN A 1 201 ? -25.375 5.629 23.684 1.00 61.44 201 GLN A C 1
ATOM 1701 O O . GLN A 1 201 ? -25.509 4.603 23.019 1.00 61.44 201 GLN A O 1
ATOM 1706 N N . LEU A 1 202 ? -25.616 5.664 24.995 1.00 55.28 202 LEU A N 1
ATOM 1707 C CA . LEU A 1 202 ? -26.197 4.552 25.753 1.00 55.28 202 LEU A CA 1
ATOM 1708 C C . LEU A 1 202 ? -27.725 4.546 25.625 1.00 55.28 202 LEU A C 1
ATOM 1710 O O . LEU A 1 202 ? -28.319 3.474 25.538 1.00 55.28 202 LEU A O 1
ATOM 1714 N N . ASP A 1 203 ? -28.334 5.732 25.580 1.00 62.56 203 ASP A N 1
ATOM 1715 C CA . ASP A 1 203 ? -29.744 5.965 25.259 1.00 62.56 203 ASP A CA 1
ATOM 1716 C C . ASP A 1 203 ? -29.986 7.419 24.807 1.00 62.56 203 ASP A C 1
ATOM 1718 O O . ASP A 1 203 ? -29.057 8.167 24.502 1.00 62.56 203 ASP A O 1
ATOM 1722 N N . LYS A 1 204 ? -31.253 7.846 24.771 1.00 66.50 204 LYS A N 1
ATOM 1723 C CA . LYS A 1 204 ? -31.628 9.214 24.390 1.00 66.50 204 LYS A CA 1
ATOM 1724 C C . LYS A 1 204 ? -31.124 10.307 25.352 1.00 66.50 204 LYS A C 1
ATOM 1726 O O . LYS A 1 204 ? -31.128 11.464 24.951 1.00 66.50 204 LYS A O 1
ATOM 1731 N N . HIS A 1 205 ? -30.685 9.963 26.566 1.00 75.19 205 HIS A N 1
ATOM 1732 C CA . HIS A 1 205 ? -30.288 10.905 27.618 1.00 75.19 205 HIS A CA 1
ATOM 1733 C C . HIS A 1 205 ? -28.812 10.808 28.027 1.00 75.19 205 HIS A C 1
ATOM 1735 O O . HIS A 1 205 ? -28.299 11.718 28.674 1.00 75.19 205 HIS A O 1
ATOM 1741 N N . ILE A 1 206 ? -28.109 9.726 27.694 1.00 70.62 206 ILE A N 1
ATOM 1742 C CA . ILE A 1 206 ? -26.773 9.450 28.219 1.00 70.62 206 ILE A CA 1
ATOM 1743 C C . ILE A 1 206 ? -25.832 9.049 27.091 1.00 70.62 206 ILE A C 1
ATOM 1745 O O . ILE A 1 206 ? -26.005 8.027 26.427 1.00 70.62 206 ILE A O 1
ATOM 1749 N N . CYS A 1 207 ? -24.761 9.821 26.947 1.00 69.00 207 CYS A N 1
ATOM 1750 C CA . CYS A 1 207 ? -23.591 9.472 26.160 1.00 69.00 207 CYS A CA 1
ATOM 1751 C C . CYS A 1 207 ? -22.427 9.113 27.090 1.00 69.00 207 CYS A C 1
ATOM 1753 O O . CYS A 1 207 ? -22.333 9.609 28.206 1.00 69.00 207 CYS A O 1
ATOM 1755 N N . TYR A 1 208 ? -21.524 8.250 26.643 1.00 67.81 208 TYR A N 1
ATOM 1756 C CA . TYR A 1 208 ? -20.379 7.779 27.411 1.00 67.81 208 TYR A CA 1
ATOM 1757 C C . TYR A 1 208 ? -19.098 7.874 26.596 1.00 67.81 208 TYR A C 1
ATOM 1759 O O . TYR A 1 208 ? -19.103 7.529 25.424 1.00 67.81 208 TYR A O 1
ATOM 1767 N N . GLY A 1 209 ? -17.971 8.240 27.191 1.00 65.94 209 GLY A N 1
ATOM 1768 C CA . GLY A 1 209 ? -16.699 8.176 26.483 1.00 65.94 209 GLY A CA 1
ATOM 1769 C C . GLY A 1 209 ? -15.496 8.492 27.356 1.00 65.94 209 GLY A C 1
ATOM 1770 O O . GLY A 1 209 ? -15.483 8.251 28.561 1.00 65.94 209 GLY A O 1
ATOM 1771 N N . TYR A 1 210 ? -14.446 8.985 26.717 1.00 66.31 210 TYR A N 1
ATOM 1772 C CA . TYR A 1 210 ? -13.191 9.348 27.359 1.00 66.31 210 TYR A CA 1
ATOM 1773 C C . TYR A 1 210 ? -13.281 10.704 28.081 1.00 66.31 210 TYR A C 1
ATOM 1775 O O . TYR A 1 210 ? -14.123 11.542 27.752 1.00 66.31 210 TYR A O 1
ATOM 1783 N N . VAL A 1 211 ? -12.409 10.933 29.065 1.00 78.06 211 VAL A N 1
ATOM 1784 C CA . VAL A 1 211 ? -12.305 12.235 29.744 1.00 78.06 211 VAL A CA 1
ATOM 1785 C C . VAL A 1 211 ? -11.711 13.257 28.761 1.00 78.06 211 VAL A C 1
ATOM 1787 O O . VAL A 1 211 ? -10.607 13.014 28.263 1.00 78.06 211 VAL A O 1
ATOM 1790 N N . PRO A 1 212 ? -12.415 14.355 28.421 1.00 77.00 212 PRO A N 1
ATOM 1791 C CA . PRO A 1 212 ? -11.915 15.334 27.459 1.00 77.00 212 PRO A CA 1
ATOM 1792 C C . PRO A 1 212 ? -10.684 16.047 28.030 1.00 77.00 212 PRO A C 1
ATOM 1794 O O . PRO A 1 212 ? -10.720 16.557 29.147 1.00 77.00 212 PRO A O 1
ATOM 1797 N N . ALA A 1 213 ? -9.589 16.079 27.269 1.00 75.12 213 ALA A N 1
ATOM 1798 C CA . ALA A 1 213 ? -8.289 16.552 27.749 1.00 75.12 213 ALA A CA 1
ATOM 1799 C C . ALA A 1 213 ? -7.801 17.818 27.030 1.00 75.12 213 ALA A C 1
ATOM 1801 O O . ALA A 1 213 ? -7.030 18.588 27.597 1.00 75.12 213 ALA A O 1
ATOM 1802 N N . ASN A 1 214 ? -8.239 18.048 25.790 1.00 76.94 214 ASN A N 1
ATOM 1803 C CA . ASN A 1 214 ? -7.815 19.187 24.974 1.00 76.94 214 ASN A CA 1
ATOM 1804 C C . ASN A 1 214 ? -9.004 19.890 24.298 1.00 76.94 214 ASN A C 1
ATOM 1806 O O . ASN A 1 214 ? -10.121 19.375 24.285 1.00 76.94 214 ASN A O 1
ATOM 1810 N N . GLN A 1 215 ? -8.766 21.065 23.706 1.00 79.31 215 GLN A N 1
ATOM 1811 C CA . GLN A 1 215 ? -9.822 21.867 23.077 1.00 79.31 215 GLN A CA 1
ATOM 1812 C C . GLN A 1 215 ? -10.558 21.126 21.947 1.00 79.31 215 GLN A C 1
ATOM 1814 O O . GLN A 1 215 ? -11.755 21.329 21.759 1.00 79.31 215 GLN A O 1
ATOM 1819 N N . ASN A 1 216 ? -9.883 20.230 21.222 1.00 72.25 216 ASN A N 1
ATOM 1820 C CA . ASN A 1 216 ? -10.511 19.442 20.159 1.00 72.25 216 ASN A CA 1
ATOM 1821 C C . ASN A 1 216 ? -11.540 18.446 20.714 1.00 72.25 216 ASN A C 1
ATOM 1823 O O . ASN A 1 216 ? -12.580 18.229 20.089 1.00 72.25 216 ASN A O 1
ATOM 1827 N N . ASP A 1 217 ? -11.291 17.892 21.902 1.00 73.00 217 ASP A N 1
ATOM 1828 C CA . ASP A 1 217 ? -12.236 17.023 22.603 1.00 73.00 217 ASP A CA 1
ATOM 1829 C C . ASP A 1 217 ? -13.505 17.801 22.991 1.00 73.00 217 ASP A C 1
ATOM 1831 O O . ASP A 1 217 ? -14.619 17.370 22.689 1.00 73.00 217 ASP A O 1
ATOM 1835 N N . PHE A 1 218 ? -13.345 18.997 23.570 1.00 82.50 218 PHE A N 1
ATOM 1836 C CA . PHE A 1 218 ? -14.472 19.879 23.901 1.00 82.50 218 PHE A CA 1
ATOM 1837 C C . PHE A 1 218 ? -15.232 20.327 22.644 1.00 82.50 218 PHE A C 1
ATOM 1839 O O . PHE A 1 218 ? -16.458 20.268 22.610 1.00 82.50 218 PHE A O 1
ATOM 1846 N N . ASN A 1 219 ? -14.536 20.678 21.561 1.00 79.31 219 ASN A N 1
ATOM 1847 C CA . ASN A 1 219 ? -15.174 21.017 20.286 1.00 79.31 219 ASN A CA 1
ATOM 1848 C C . ASN A 1 219 ? -15.998 19.844 19.722 1.00 79.31 219 ASN A C 1
ATOM 1850 O O . ASN A 1 219 ? -17.065 20.057 19.145 1.00 79.31 219 ASN A O 1
ATOM 1854 N N . SER A 1 220 ? -15.526 18.608 19.902 1.00 73.25 220 SER A N 1
ATOM 1855 C CA . SER A 1 220 ? -16.229 17.399 19.459 1.00 73.25 220 SER A CA 1
ATOM 1856 C C . SER A 1 220 ? -17.498 17.146 20.276 1.00 73.25 220 SER A C 1
ATOM 1858 O O . SER A 1 220 ? -18.546 16.859 19.698 1.00 73.25 220 SER A O 1
ATOM 1860 N N . LEU A 1 221 ? -17.440 17.330 21.599 1.00 79.75 221 LEU A N 1
ATOM 1861 C CA . LEU A 1 221 ? -18.615 17.250 22.471 1.00 79.75 221 LEU A CA 1
ATOM 1862 C C . LEU A 1 221 ? -19.642 18.344 22.147 1.00 79.75 221 LEU A C 1
ATOM 1864 O O . LEU A 1 221 ? -20.831 18.050 22.049 1.00 79.75 221 LEU A O 1
ATOM 1868 N N . LYS A 1 222 ? -19.187 19.576 21.882 1.00 83.62 222 LYS A N 1
ATOM 1869 C CA . LYS A 1 222 ? -20.055 20.699 21.493 1.00 83.62 222 LYS A CA 1
ATOM 1870 C C . LYS A 1 222 ? -20.820 20.407 20.201 1.00 83.62 222 LYS A C 1
ATOM 1872 O O . LYS A 1 222 ? -22.023 20.627 20.143 1.00 83.62 222 LYS A O 1
ATOM 1877 N N . LYS A 1 223 ? -20.147 19.857 19.181 1.00 77.19 223 LYS A N 1
ATOM 1878 C CA . LYS A 1 223 ? -20.787 19.435 17.916 1.00 77.19 223 LYS A CA 1
ATOM 1879 C C . LYS A 1 223 ? -21.847 18.348 18.117 1.00 77.19 223 LYS A C 1
ATOM 1881 O O . LYS A 1 223 ? -22.789 18.275 17.338 1.00 77.19 223 LYS A O 1
ATOM 1886 N N . ALA A 1 224 ? -21.689 17.516 19.144 1.00 68.44 224 ALA A N 1
ATOM 1887 C CA . ALA A 1 224 ? -22.643 16.477 19.516 1.00 68.44 224 ALA A CA 1
ATOM 1888 C C . ALA A 1 224 ? -23.732 16.965 20.496 1.00 68.44 224 ALA A C 1
ATOM 1890 O O . ALA A 1 224 ? -24.505 16.146 20.987 1.00 68.44 224 ALA A O 1
ATOM 1891 N N . ASN A 1 225 ? -23.798 18.271 20.794 1.00 80.50 225 ASN A N 1
ATOM 1892 C CA . ASN A 1 225 ? -24.683 18.872 21.802 1.00 80.50 225 ASN A CA 1
ATOM 1893 C C . ASN A 1 225 ? -24.506 18.291 23.221 1.00 80.50 225 ASN A C 1
ATOM 1895 O O . ASN A 1 225 ? -25.447 18.254 24.013 1.00 80.50 225 ASN A O 1
ATOM 1899 N N . LEU A 1 226 ? -23.297 17.837 23.559 1.00 83.62 226 LEU A N 1
ATOM 1900 C CA . LEU A 1 226 ? -22.966 17.228 24.848 1.00 83.62 226 LEU A CA 1
ATOM 1901 C C . LEU A 1 226 ? -22.296 18.229 25.786 1.00 83.62 226 LEU A C 1
ATOM 1903 O O . LEU A 1 226 ? -21.098 18.153 26.042 1.00 83.62 226 LEU A O 1
ATOM 1907 N N . ASN A 1 227 ? -23.078 19.161 26.326 1.00 88.44 227 ASN A N 1
ATOM 1908 C CA . ASN A 1 227 ? -22.540 20.301 27.080 1.00 88.44 227 ASN A CA 1
ATOM 1909 C C . ASN A 1 227 ? -22.448 20.044 28.597 1.00 88.44 227 ASN A C 1
ATOM 1911 O O . ASN A 1 227 ? -21.902 20.858 29.344 1.00 88.44 227 ASN A O 1
ATOM 1915 N N . THR A 1 228 ? -22.972 18.913 29.073 1.00 90.94 228 THR A N 1
ATOM 1916 C CA . THR A 1 228 ? -22.922 18.512 30.484 1.00 90.94 228 THR A CA 1
ATOM 1917 C C . THR A 1 228 ? -22.053 17.274 30.638 1.00 90.94 228 THR A C 1
ATOM 1919 O O . THR A 1 228 ? -22.423 16.197 30.179 1.00 90.94 228 THR A O 1
ATOM 1922 N N . ILE A 1 229 ? -20.898 17.428 31.284 1.00 89.50 229 ILE A N 1
ATOM 1923 C CA . ILE A 1 229 ? -19.897 16.373 31.454 1.00 89.50 229 ILE A CA 1
ATOM 1924 C C . ILE A 1 229 ? -19.919 15.898 32.904 1.00 89.50 229 ILE A C 1
ATOM 1926 O O . ILE A 1 229 ? -19.891 16.710 33.825 1.00 89.50 229 ILE A O 1
ATOM 1930 N N . ILE A 1 230 ? -19.951 14.586 33.106 1.00 86.12 230 ILE A N 1
ATOM 1931 C CA . ILE A 1 230 ? -19.850 13.935 34.410 1.00 86.12 230 ILE A CA 1
ATOM 1932 C C . ILE A 1 230 ? -18.617 13.038 34.385 1.00 86.12 230 ILE A C 1
ATOM 1934 O O . ILE A 1 230 ? -18.632 11.958 33.792 1.00 86.12 230 ILE A O 1
ATOM 1938 N N . GLU A 1 231 ? -17.554 13.486 35.040 1.00 85.25 231 GLU A N 1
ATOM 1939 C CA . GLU A 1 231 ? -16.324 12.726 35.203 1.00 85.25 231 GLU A CA 1
ATOM 1940 C C . GLU A 1 231 ? -16.336 11.966 36.525 1.00 85.25 231 GLU A C 1
ATOM 1942 O O . GLU A 1 231 ? -16.391 12.547 37.611 1.00 85.25 231 GLU A O 1
ATOM 1947 N N . PHE A 1 232 ? -16.226 10.648 36.435 1.00 76.56 232 PHE A N 1
ATOM 1948 C CA . PHE A 1 232 ? -16.061 9.793 37.597 1.00 76.56 232 PHE A CA 1
ATOM 1949 C C . PHE A 1 232 ? -14.578 9.596 37.926 1.00 76.56 232 PHE A C 1
ATOM 1951 O O . PHE A 1 232 ? -13.821 9.066 37.109 1.00 76.56 232 PHE A O 1
ATOM 1958 N N . GLN A 1 233 ? -14.185 9.972 39.144 1.00 70.50 233 GLN A N 1
ATOM 1959 C CA . GLN A 1 233 ? -12.818 9.851 39.656 1.00 70.50 233 GLN A CA 1
ATOM 1960 C C . GLN A 1 233 ? -12.740 8.869 40.834 1.00 70.50 233 GLN A C 1
ATOM 1962 O O . GLN A 1 233 ? -13.736 8.572 41.496 1.00 70.50 233 GLN A O 1
ATOM 1967 N N . ASN A 1 234 ? -11.540 8.345 41.087 1.00 63.88 234 ASN A N 1
ATOM 1968 C CA . ASN A 1 234 ? -11.259 7.434 42.196 1.00 63.88 234 ASN A CA 1
ATOM 1969 C C . ASN A 1 234 ? -9.981 7.882 42.911 1.00 63.88 234 ASN A C 1
ATOM 1971 O O . ASN A 1 234 ? -8.920 7.284 42.736 1.00 63.88 234 ASN A O 1
ATOM 1975 N N . SER A 1 235 ? -10.098 8.961 43.678 1.00 59.94 235 SER A N 1
ATOM 1976 C CA . SER A 1 235 ? -8.975 9.586 44.373 1.00 59.94 235 SER A CA 1
ATOM 1977 C C . SER A 1 235 ? -9.351 9.803 45.836 1.00 59.94 235 SER A C 1
ATOM 1979 O O . SER A 1 235 ? -10.296 10.537 46.128 1.00 59.94 235 SER A O 1
ATOM 1981 N N . GLN A 1 236 ? -8.658 9.151 46.772 1.00 57.09 236 GLN A N 1
ATOM 1982 C CA . GLN A 1 236 ? -8.968 9.294 48.198 1.00 57.09 236 GLN A CA 1
ATOM 1983 C C . GLN A 1 236 ? -8.791 10.765 48.620 1.00 57.09 236 GLN A C 1
ATOM 1985 O O . GLN A 1 236 ? -7.767 11.370 48.320 1.00 57.09 236 GLN A O 1
ATOM 1990 N N . GLY A 1 237 ? -9.803 11.348 49.278 1.00 54.25 237 GLY A N 1
ATOM 1991 C CA . GLY A 1 237 ? -9.744 12.711 49.833 1.00 54.25 237 GLY A CA 1
ATOM 1992 C C . GLY A 1 237 ? -10.327 13.851 48.981 1.00 54.25 237 GLY A C 1
ATOM 1993 O O . GLY A 1 237 ? -10.323 14.988 49.441 1.00 54.25 237 GLY A O 1
ATOM 1994 N N . LEU A 1 238 ? -10.860 13.591 47.781 1.00 57.81 238 LEU A N 1
ATOM 1995 C CA . LEU A 1 238 ? -11.469 14.628 46.924 1.00 57.81 238 LEU A CA 1
ATOM 1996 C C . LEU A 1 238 ? -13.002 14.677 47.055 1.00 57.81 238 LEU A C 1
ATOM 1998 O O . LEU A 1 238 ? -13.672 13.650 46.937 1.00 57.81 238 LEU A O 1
ATOM 2002 N N . SER A 1 239 ? -13.575 15.865 47.270 1.00 59.56 239 SER A N 1
ATOM 2003 C CA . SER A 1 239 ? -15.028 16.081 47.255 1.00 59.56 239 SER A CA 1
ATOM 2004 C C . SER A 1 239 ? -15.568 16.186 45.826 1.00 59.56 239 SER A C 1
ATOM 2006 O O . SER A 1 239 ? -14.886 16.677 44.926 1.00 59.56 239 SER A O 1
ATOM 2008 N N . SER A 1 240 ? -16.811 15.748 45.614 1.00 66.56 240 SER A N 1
ATOM 2009 C CA . SER A 1 240 ? -17.514 15.991 44.351 1.00 66.56 240 SER A CA 1
ATOM 2010 C C . SER A 1 240 ? -17.751 17.489 44.166 1.00 66.56 240 SER A C 1
ATOM 2012 O O . SER A 1 240 ? -18.366 18.114 45.027 1.00 66.56 240 SER A O 1
ATOM 2014 N N . ASN A 1 241 ? -17.307 18.050 43.042 1.00 70.94 241 ASN A N 1
ATOM 2015 C CA . ASN A 1 241 ? -17.370 19.485 42.763 1.00 70.94 241 ASN A CA 1
ATOM 2016 C C . ASN A 1 241 ? -17.960 19.730 41.366 1.00 70.94 241 ASN A C 1
ATOM 2018 O O . ASN A 1 241 ? -17.827 18.898 40.465 1.00 70.94 241 ASN A O 1
ATOM 2022 N N . SER A 1 242 ? -18.602 20.884 41.175 1.00 75.62 242 SER A N 1
ATOM 2023 C CA . SER A 1 242 ? -19.087 21.339 39.868 1.00 75.62 242 SER A CA 1
ATOM 2024 C C . SER A 1 242 ? -18.338 22.588 39.432 1.00 75.62 242 SER A C 1
ATOM 2026 O O . SER A 1 242 ? -18.294 23.565 40.180 1.00 75.62 242 SER A O 1
ATOM 2028 N N . ILE A 1 243 ? -17.804 22.579 38.216 1.00 78.81 243 ILE A N 1
ATOM 2029 C CA . ILE A 1 243 ? -17.094 23.711 37.625 1.00 78.81 243 ILE A CA 1
ATOM 2030 C C . ILE A 1 243 ? -17.783 24.056 36.304 1.00 78.81 243 ILE A C 1
ATOM 2032 O O . ILE A 1 243 ? -18.058 23.180 35.482 1.00 78.81 243 ILE A O 1
ATOM 2036 N N . LYS A 1 244 ? -18.068 25.343 36.086 1.00 76.00 244 LYS A N 1
ATOM 2037 C CA . LYS A 1 244 ? -18.396 25.835 34.746 1.00 76.00 244 LYS A CA 1
ATOM 2038 C C . LYS A 1 244 ? -17.093 26.122 34.015 1.00 76.00 244 LYS A C 1
ATOM 2040 O O . LYS A 1 244 ? -16.297 26.927 34.491 1.0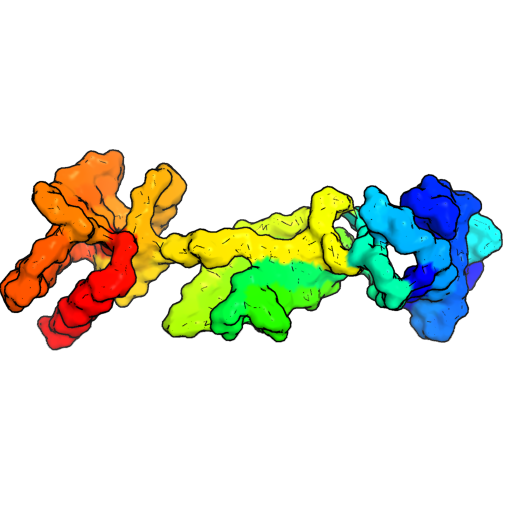0 76.00 244 LYS A O 1
ATOM 2045 N N . LYS A 1 245 ? -16.884 25.455 32.885 1.00 70.25 245 LYS A N 1
ATOM 2046 C CA . LYS A 1 245 ? -15.747 25.694 31.999 1.00 70.25 245 LYS A CA 1
ATOM 2047 C C . LYS A 1 245 ? -16.307 26.104 30.646 1.00 70.25 245 LYS A C 1
ATOM 2049 O O . LYS A 1 245 ? -16.859 25.265 29.939 1.00 70.25 245 LYS A O 1
ATOM 2054 N N . ASP A 1 246 ? -16.204 27.389 30.329 1.00 73.62 246 ASP A N 1
ATOM 2055 C CA . ASP A 1 246 ? -16.803 27.986 29.132 1.00 73.62 246 ASP A CA 1
ATOM 2056 C C . ASP A 1 246 ? -18.312 27.660 29.031 1.00 73.62 246 ASP A C 1
ATOM 2058 O O . ASP A 1 246 ? -19.067 27.898 29.978 1.00 73.62 246 ASP A O 1
ATOM 2062 N N . ASP A 1 247 ? -18.738 27.062 27.913 1.00 80.06 247 ASP A N 1
ATOM 2063 C CA . ASP A 1 247 ? -20.110 26.607 27.648 1.00 80.06 247 ASP A CA 1
ATOM 2064 C C . ASP A 1 247 ? -20.455 25.255 28.310 1.00 80.06 247 ASP A C 1
ATOM 2066 O O . ASP A 1 247 ? -21.592 24.784 28.209 1.00 80.06 247 ASP A O 1
ATOM 2070 N N . PHE A 1 248 ? -19.492 24.599 28.968 1.00 86.69 248 PHE A N 1
ATOM 2071 C CA . PHE A 1 248 ? -19.673 23.275 29.562 1.00 86.69 248 PHE A CA 1
ATOM 2072 C C . PHE A 1 248 ? -19.962 23.344 31.060 1.00 86.69 248 PHE A C 1
ATOM 2074 O O . PHE A 1 248 ? -19.299 24.042 31.833 1.00 86.69 248 PHE A O 1
ATOM 2081 N N . THR A 1 249 ? -20.922 22.529 31.496 1.00 90.00 249 THR A N 1
ATOM 2082 C CA . THR A 1 249 ? -21.123 22.227 32.918 1.00 90.00 249 THR A CA 1
ATOM 2083 C C . THR A 1 249 ? -20.403 20.925 33.244 1.00 90.00 249 THR A C 1
ATOM 2085 O O . THR A 1 249 ? -20.815 19.866 32.772 1.00 90.00 249 THR A O 1
ATOM 2088 N N . TYR A 1 250 ? -19.329 21.000 34.029 1.00 88.81 250 TYR A N 1
ATOM 2089 C CA . TYR A 1 250 ? -18.463 19.867 34.341 1.00 88.81 250 TYR A CA 1
ATOM 2090 C C . TYR A 1 250 ? -18.637 19.440 35.801 1.00 88.81 250 TYR A C 1
ATOM 2092 O O . TYR A 1 250 ? -18.368 20.214 36.720 1.00 88.81 250 TYR A O 1
ATOM 2100 N N . PHE A 1 251 ? -19.081 18.208 36.025 1.00 85.81 251 PHE A N 1
ATOM 2101 C CA . PHE A 1 251 ? -19.251 17.609 37.344 1.00 85.81 251 PHE A CA 1
ATOM 2102 C C . PHE A 1 251 ? -18.189 16.542 37.567 1.00 85.81 251 PHE A C 1
ATOM 2104 O O . PHE A 1 251 ? -18.110 15.581 36.807 1.00 85.81 251 PHE A O 1
ATOM 2111 N N . THR A 1 252 ? -17.424 16.670 38.643 1.00 81.75 252 THR A N 1
ATOM 2112 C CA . THR A 1 252 ? -16.521 15.615 39.098 1.00 81.75 252 THR A CA 1
ATOM 2113 C C . THR A 1 252 ? -17.182 14.865 40.243 1.00 81.75 252 THR A C 1
ATOM 2115 O O . THR A 1 252 ? -17.579 15.470 41.238 1.00 81.75 252 THR A O 1
ATOM 2118 N N . VAL A 1 253 ? -17.305 13.546 40.110 1.00 77.31 253 VAL A N 1
ATOM 2119 C CA . VAL A 1 253 ? -17.931 12.673 41.108 1.00 77.31 253 VAL A CA 1
ATOM 2120 C C . VAL A 1 253 ? -16.911 11.653 41.592 1.00 77.31 253 VAL A C 1
ATOM 2122 O O . VAL A 1 253 ? -16.428 10.828 40.814 1.00 77.31 253 VAL A O 1
ATOM 2125 N N . ASN A 1 254 ? -16.590 11.685 42.884 1.00 72.25 254 ASN A N 1
ATOM 2126 C CA . ASN A 1 254 ? -15.661 10.729 43.479 1.00 72.25 254 ASN A CA 1
ATOM 2127 C C . ASN A 1 254 ? -16.380 9.433 43.906 1.00 72.25 254 ASN A C 1
ATOM 2129 O O . ASN A 1 254 ? -17.457 9.480 44.503 1.00 72.25 254 ASN A O 1
ATOM 2133 N N . ILE A 1 255 ? -15.784 8.273 43.605 1.00 62.38 255 ILE A N 1
ATOM 2134 C CA . ILE A 1 255 ? -16.337 6.937 43.901 1.00 62.38 255 ILE A CA 1
ATOM 2135 C C . ILE A 1 255 ? -15.498 6.159 44.940 1.00 62.38 255 ILE A C 1
ATOM 2137 O O . ILE A 1 255 ? -15.670 4.949 45.095 1.00 62.38 255 ILE A O 1
ATOM 2141 N N . CYS A 1 256 ? -14.573 6.798 45.666 1.00 54.44 256 CYS A N 1
ATOM 2142 C CA . CYS A 1 256 ? -13.773 6.077 46.660 1.00 54.44 256 CYS A CA 1
ATOM 2143 C C . CYS A 1 256 ? -14.635 5.349 47.713 1.00 54.44 256 CYS A C 1
ATOM 2145 O O . CYS A 1 256 ? -15.322 5.960 48.526 1.00 54.44 256 CYS A O 1
ATOM 2147 N N . GLY A 1 257 ? -14.528 4.019 47.715 1.00 52.66 257 GLY A N 1
ATOM 2148 C CA . GLY A 1 257 ? -14.559 3.183 48.916 1.00 52.66 257 GLY A CA 1
ATOM 2149 C C . GLY A 1 257 ? -15.894 2.852 49.581 1.00 52.66 257 GLY A C 1
ATOM 2150 O O . GLY A 1 257 ? -15.914 1.870 50.313 1.00 52.66 257 GLY A O 1
ATOM 2151 N N . ASN A 1 258 ? -17.004 3.551 49.343 1.00 50.03 258 ASN A N 1
ATOM 2152 C CA . ASN A 1 258 ? -18.240 3.211 50.064 1.00 50.03 258 ASN A CA 1
ATOM 2153 C C . ASN A 1 258 ? -19.041 2.122 49.342 1.00 50.03 258 ASN A C 1
ATOM 2155 O O . ASN A 1 258 ? -19.849 2.392 48.455 1.00 50.03 258 ASN A O 1
ATOM 2159 N N . GLN A 1 259 ? -18.829 0.874 49.769 1.00 52.50 259 GLN A N 1
ATOM 2160 C CA . GLN A 1 259 ? -19.637 -0.301 49.417 1.00 52.50 259 GLN A CA 1
ATOM 2161 C C . GLN A 1 259 ? -21.028 -0.307 50.089 1.00 52.50 259 GLN A C 1
ATOM 2163 O O . GLN A 1 259 ? -21.666 -1.353 50.176 1.00 52.50 259 GLN A O 1
ATOM 2168 N N . ASP A 1 260 ? -21.526 0.838 50.557 1.00 58.81 260 ASP A N 1
ATOM 2169 C CA . ASP A 1 260 ? -22.841 0.916 51.187 1.00 58.81 260 ASP A CA 1
ATOM 2170 C C . ASP A 1 260 ? -23.950 0.855 50.134 1.00 58.81 260 ASP A C 1
ATOM 2172 O O . ASP A 1 260 ? -23.929 1.589 49.142 1.00 58.81 260 ASP A O 1
ATOM 2176 N N . GLN A 1 261 ? -24.981 0.042 50.377 1.00 58.53 261 GLN A N 1
ATOM 2177 C CA . GLN A 1 261 ? -26.142 -0.090 49.482 1.00 58.53 261 GLN A CA 1
ATOM 2178 C C . GLN A 1 261 ? -26.805 1.267 49.150 1.00 58.53 261 GLN A C 1
ATOM 2180 O O . GLN A 1 261 ? -27.275 1.474 48.031 1.00 58.53 261 GLN A O 1
ATOM 2185 N N . ASN A 1 262 ? -26.736 2.238 50.070 1.00 66.25 262 ASN A N 1
ATOM 2186 C CA . ASN A 1 262 ? -27.257 3.601 49.900 1.00 66.25 262 ASN A CA 1
ATOM 2187 C C . ASN A 1 262 ? -26.461 4.469 48.908 1.00 66.25 262 ASN A C 1
ATOM 2189 O O . ASN A 1 262 ? -26.937 5.526 48.488 1.00 66.25 262 ASN A O 1
ATOM 2193 N N . TYR A 1 263 ? -25.231 4.092 48.549 1.00 67.56 263 TYR A N 1
ATOM 2194 C CA . TYR A 1 263 ? -24.426 4.833 47.573 1.00 67.56 263 TYR A CA 1
ATOM 2195 C C . TYR A 1 263 ? -25.038 4.747 46.172 1.00 67.56 263 TYR A C 1
ATOM 2197 O O . TYR A 1 263 ? -25.230 5.768 45.512 1.00 67.56 263 TYR A O 1
ATOM 2205 N N . PHE A 1 264 ? -25.417 3.540 45.746 1.00 65.00 264 PHE A N 1
ATOM 2206 C CA . PHE A 1 264 ? -25.999 3.315 44.424 1.00 65.00 264 PHE A CA 1
ATOM 2207 C C . PHE A 1 264 ? -27.322 4.059 44.237 1.00 65.00 264 PHE A C 1
ATOM 2209 O O . PHE A 1 264 ? -27.567 4.602 43.163 1.00 65.00 264 PHE A O 1
ATOM 2216 N N . GLN A 1 265 ? -28.141 4.144 45.287 1.00 70.88 265 GLN A N 1
ATOM 2217 C CA . GLN A 1 265 ? -29.409 4.867 45.242 1.00 70.88 265 GLN A CA 1
ATOM 2218 C C . GLN A 1 265 ? -29.214 6.388 45.204 1.00 70.88 265 GLN A C 1
ATOM 2220 O O . GLN A 1 265 ? -29.884 7.068 44.435 1.00 70.88 265 GLN A O 1
ATOM 2225 N N . ARG A 1 266 ? -28.242 6.933 45.949 1.00 73.69 266 ARG A N 1
ATOM 2226 C CA . ARG A 1 266 ? -27.880 8.360 45.860 1.00 73.69 266 ARG A CA 1
ATOM 2227 C C . ARG A 1 266 ? -27.322 8.727 44.487 1.00 73.69 266 ARG A C 1
ATOM 2229 O O . ARG A 1 266 ? -27.704 9.753 43.931 1.00 73.69 266 ARG A O 1
ATOM 2236 N N . LEU A 1 267 ? -26.456 7.880 43.930 1.00 71.88 267 LEU A N 1
ATOM 2237 C CA . LEU A 1 267 ? -25.907 8.067 42.589 1.00 71.88 267 LEU A CA 1
ATOM 2238 C C . LEU A 1 267 ? -27.008 8.013 41.523 1.00 71.88 267 LEU A C 1
ATOM 2240 O O . LEU A 1 267 ? -27.027 8.849 40.624 1.00 71.88 267 LEU A O 1
ATOM 2244 N N . TYR A 1 268 ? -27.946 7.072 41.656 1.00 72.69 268 TYR A N 1
ATOM 2245 C CA . TYR A 1 268 ? -29.124 6.992 40.798 1.00 72.69 268 TYR A CA 1
ATOM 2246 C C . TYR A 1 268 ? -29.939 8.291 40.825 1.00 72.69 268 TYR A C 1
ATOM 2248 O O . TYR A 1 268 ? -30.138 8.903 39.775 1.00 72.69 268 TYR A O 1
ATOM 2256 N N . SER A 1 269 ? -30.341 8.752 42.015 1.00 77.25 269 SER A N 1
ATOM 2257 C CA . SER A 1 269 ? -31.116 9.989 42.167 1.00 77.25 269 SER A CA 1
ATOM 2258 C C . SER A 1 269 ? -30.379 11.207 41.610 1.00 77.25 269 SER A C 1
ATOM 2260 O O . SER A 1 269 ? -30.986 12.065 40.976 1.00 77.25 269 SER A O 1
ATOM 2262 N N . PHE A 1 270 ? -29.059 11.274 41.795 1.00 80.06 270 PHE A N 1
ATOM 2263 C CA . PHE A 1 270 ? -28.240 12.353 41.253 1.00 80.06 270 PHE A CA 1
ATOM 2264 C C . PHE A 1 270 ? -28.239 12.373 39.718 1.00 80.06 270 PHE A C 1
ATOM 2266 O O . PHE A 1 270 ? -28.468 13.420 39.117 1.00 80.06 270 PHE A O 1
ATOM 2273 N N . ILE A 1 271 ? -28.038 11.219 39.075 1.00 76.69 271 ILE A N 1
ATOM 2274 C CA . ILE A 1 271 ? -28.069 11.111 37.609 1.00 76.69 271 ILE A CA 1
ATOM 2275 C C . ILE A 1 271 ? -29.454 11.485 37.067 1.00 76.69 271 ILE A C 1
ATOM 2277 O O . ILE A 1 271 ? -29.534 12.213 36.082 1.00 76.69 271 ILE A O 1
ATOM 2281 N N . GLN A 1 272 ? -30.534 11.050 37.723 1.00 78.06 272 GLN A N 1
ATOM 2282 C CA . GLN A 1 272 ? -31.903 11.408 37.332 1.00 78.06 272 GLN A CA 1
ATOM 2283 C C . GLN A 1 272 ? -32.144 12.920 37.376 1.00 78.06 272 GLN A C 1
ATOM 2285 O O . GLN A 1 272 ? -32.657 13.485 36.412 1.00 78.06 272 GLN A O 1
ATOM 2290 N N . LEU A 1 273 ? -31.705 13.595 38.442 1.00 83.12 273 LEU A N 1
ATOM 2291 C CA . LEU A 1 273 ? -31.802 15.054 38.545 1.00 83.12 273 LEU A CA 1
ATOM 2292 C C . LEU A 1 273 ? -31.029 15.766 37.429 1.00 83.12 273 LEU A C 1
ATOM 2294 O O . LEU A 1 273 ? -31.498 16.768 36.888 1.00 83.12 273 LEU A O 1
ATOM 2298 N N . LEU A 1 274 ? -29.853 15.253 37.060 1.00 82.44 274 LEU A N 1
ATOM 2299 C CA . LEU A 1 274 ? -29.070 15.816 35.962 1.00 82.44 274 LEU A CA 1
ATOM 2300 C C . LEU A 1 274 ? -29.745 15.602 34.607 1.00 82.44 274 LEU A C 1
ATOM 2302 O O . LEU A 1 274 ? -29.794 16.538 33.816 1.00 82.44 274 LEU A O 1
ATOM 2306 N N . ILE A 1 275 ? -30.310 14.422 34.352 1.00 80.31 275 ILE A N 1
ATOM 2307 C CA . ILE A 1 275 ? -31.067 14.159 33.122 1.00 80.31 275 ILE A CA 1
ATOM 2308 C C . ILE A 1 275 ? -32.295 15.072 33.050 1.00 80.31 275 ILE A C 1
ATOM 2310 O O . ILE A 1 275 ? -32.513 15.710 32.026 1.00 80.31 275 ILE A O 1
ATOM 2314 N N . GLN A 1 276 ? -33.049 15.217 34.142 1.00 84.25 276 GLN A N 1
ATOM 2315 C CA . GLN A 1 276 ? -34.214 16.103 34.187 1.00 84.25 276 GLN A CA 1
ATOM 2316 C C . GLN A 1 276 ? -33.841 17.564 33.906 1.00 84.25 276 GLN A C 1
ATOM 2318 O O . GLN A 1 276 ? -34.589 18.285 33.250 1.00 84.25 276 GLN A O 1
ATOM 2323 N N . LYS A 1 277 ? -32.679 18.007 34.395 1.00 86.62 277 LYS A N 1
ATOM 2324 C CA . LYS A 1 277 ? -32.222 19.389 34.244 1.00 86.62 277 LYS A CA 1
ATOM 2325 C C . LYS A 1 277 ? -31.564 19.679 32.891 1.00 86.62 277 LYS A C 1
ATOM 2327 O O . LYS A 1 277 ? -31.723 20.783 32.379 1.00 86.62 277 LYS A O 1
ATOM 2332 N N . TYR A 1 278 ? -30.800 18.734 32.345 1.00 84.56 278 TYR A N 1
ATOM 2333 C CA . TYR A 1 278 ? -29.919 18.958 31.189 1.00 84.56 278 TYR A CA 1
ATOM 2334 C C . TYR A 1 278 ? -30.295 18.153 29.942 1.00 84.56 278 TYR A C 1
ATOM 2336 O O . TYR A 1 278 ? -29.705 18.371 28.887 1.00 84.56 278 TYR A O 1
ATOM 2344 N N . ASN A 1 279 ? -31.292 17.270 30.032 1.00 78.94 279 ASN A N 1
ATOM 2345 C CA . ASN A 1 279 ? -31.810 16.392 28.981 1.00 78.94 279 ASN A CA 1
ATOM 2346 C C . ASN A 1 279 ? -30.815 15.343 28.446 1.00 78.94 279 ASN A C 1
ATOM 2348 O O . ASN A 1 279 ? -31.174 14.172 28.365 1.00 78.94 279 ASN A O 1
ATOM 2352 N N . ILE A 1 280 ? -29.580 15.723 28.104 1.00 79.25 280 ILE A N 1
ATOM 2353 C CA . ILE A 1 280 ? -28.521 14.813 27.652 1.00 79.25 280 ILE A CA 1
ATOM 2354 C C . ILE A 1 280 ? -27.236 15.077 28.440 1.00 79.25 280 ILE A C 1
ATOM 2356 O O . ILE A 1 280 ? -26.765 16.211 28.528 1.00 79.25 280 ILE A O 1
ATOM 2360 N N . ILE A 1 281 ? -26.647 14.019 28.994 1.00 85.06 281 ILE A N 1
ATOM 2361 C CA . ILE A 1 281 ? -25.407 14.069 29.774 1.00 85.06 281 ILE A CA 1
ATOM 2362 C C . ILE A 1 281 ? -24.318 13.192 29.147 1.00 85.06 281 ILE A C 1
ATOM 2364 O O . ILE A 1 281 ? -24.595 12.126 28.600 1.00 85.06 281 ILE A O 1
ATOM 2368 N N . TYR A 1 282 ? -23.062 13.627 29.245 1.00 83.69 282 TYR A N 1
ATOM 2369 C CA . TYR A 1 282 ? -21.885 12.871 28.824 1.00 83.69 282 TYR A CA 1
ATOM 2370 C C . TYR A 1 282 ? -21.109 12.360 30.034 1.00 83.69 282 TYR A C 1
ATOM 2372 O O . TYR A 1 282 ? -20.583 13.135 30.826 1.00 83.69 282 TYR A O 1
ATOM 2380 N N . VAL A 1 283 ? -21.019 11.045 30.169 1.00 80.88 283 VAL A N 1
ATOM 2381 C CA . VAL A 1 283 ? -20.348 10.363 31.270 1.00 80.88 283 VAL A CA 1
ATOM 2382 C C . VAL A 1 283 ? -18.963 9.894 30.836 1.00 80.88 283 VAL A C 1
ATOM 2384 O O . VAL A 1 283 ? -18.818 9.217 29.821 1.00 80.88 283 VAL A O 1
ATOM 2387 N N . CYS A 1 284 ? -17.934 10.175 31.629 1.00 74.31 284 CYS A N 1
ATOM 2388 C CA . CYS A 1 284 ? -16.571 9.725 31.361 1.00 74.31 284 CYS A CA 1
ATOM 2389 C C . CYS A 1 284 ? -15.883 9.183 32.623 1.00 74.31 284 CYS A C 1
ATOM 2391 O O . CYS A 1 284 ? -16.257 9.499 33.753 1.00 74.31 284 CYS A O 1
ATOM 2393 N N . ASN A 1 285 ? -14.915 8.280 32.439 1.00 69.12 285 ASN A N 1
ATOM 2394 C CA . ASN A 1 285 ? -14.171 7.653 33.537 1.00 69.12 285 ASN A CA 1
ATOM 2395 C C . ASN A 1 285 ? -12.802 7.144 33.047 1.00 69.12 285 ASN A C 1
ATOM 2397 O O . ASN A 1 285 ? -12.665 6.729 31.896 1.00 69.12 285 ASN A O 1
ATOM 2401 N N . ASN A 1 286 ? -11.822 7.082 33.950 1.00 52.19 286 ASN A N 1
ATOM 2402 C CA . ASN A 1 286 ? -10.520 6.441 33.741 1.00 52.19 286 ASN A CA 1
ATOM 2403 C C . ASN A 1 286 ? -10.524 4.911 34.003 1.00 52.19 286 ASN A C 1
ATOM 2405 O O . ASN A 1 286 ? -9.498 4.258 33.818 1.00 52.19 286 ASN A O 1
ATOM 2409 N N . SER A 1 287 ? -11.650 4.300 34.416 1.00 52.62 287 SER A N 1
ATOM 2410 C CA . SER A 1 287 ? -11.733 2.878 34.804 1.00 52.62 287 SER A CA 1
ATOM 2411 C C . SER A 1 287 ? -12.980 2.131 34.283 1.00 52.62 287 SER A C 1
ATOM 2413 O O . SER A 1 287 ? -14.112 2.360 34.713 1.00 52.62 287 SER A O 1
ATOM 2415 N N . LEU A 1 288 ? -12.762 1.141 33.403 1.00 44.53 288 LEU A N 1
ATOM 2416 C CA . LEU A 1 288 ? -13.799 0.284 32.791 1.00 44.53 288 LEU A CA 1
ATOM 2417 C C . LEU A 1 288 ? -14.559 -0.627 33.781 1.00 44.53 288 LEU A C 1
ATOM 2419 O O . LEU A 1 288 ? -15.683 -1.041 33.491 1.00 44.53 288 LEU A O 1
ATOM 2423 N N . SER A 1 289 ? -13.981 -0.956 34.940 1.00 50.59 289 SER A N 1
ATOM 2424 C CA . SER A 1 289 ? -14.628 -1.797 35.964 1.00 50.59 289 SER A CA 1
ATOM 2425 C C . SER A 1 289 ? -15.758 -1.065 36.700 1.00 50.59 289 SER A C 1
ATOM 2427 O O . SER A 1 289 ? -16.733 -1.690 37.117 1.00 50.59 289 SER A O 1
ATOM 2429 N N . HIS A 1 290 ? -15.680 0.263 36.788 1.00 52.62 290 HIS A N 1
ATOM 2430 C CA . HIS A 1 290 ? -16.686 1.112 37.427 1.00 52.62 290 HIS A CA 1
ATOM 2431 C C . HIS A 1 290 ? -17.856 1.439 36.491 1.00 52.62 290 HIS A C 1
ATOM 2433 O O . HIS A 1 290 ? -18.997 1.519 36.944 1.00 52.62 290 HIS A O 1
ATOM 2439 N N . LEU A 1 291 ? -17.610 1.490 35.175 1.00 52.00 291 LEU A N 1
ATOM 2440 C CA . LEU A 1 291 ? -18.660 1.600 34.157 1.00 52.00 291 LEU A CA 1
ATOM 2441 C C . LEU A 1 291 ? -19.689 0.464 34.262 1.00 52.00 291 LEU A C 1
ATOM 2443 O O . LEU A 1 291 ? -20.879 0.695 34.093 1.00 52.00 291 LEU A O 1
ATOM 2447 N N . ARG A 1 292 ? -19.263 -0.764 34.590 1.00 51.88 292 ARG A N 1
ATOM 2448 C CA . ARG A 1 292 ? -20.196 -1.886 34.802 1.00 51.88 292 ARG A CA 1
ATOM 2449 C C . ARG A 1 292 ? -21.119 -1.667 36.001 1.00 51.88 292 ARG A C 1
ATOM 2451 O O . ARG A 1 292 ? -22.295 -1.992 35.903 1.00 51.88 292 ARG A O 1
ATOM 2458 N N . LYS A 1 293 ? -20.617 -1.081 37.092 1.00 57.34 293 LYS A N 1
ATOM 2459 C CA . LYS A 1 293 ? -21.422 -0.743 38.279 1.00 57.34 293 LYS A CA 1
ATOM 2460 C C . LYS A 1 293 ? -22.439 0.365 37.969 1.00 57.34 293 LYS A C 1
ATOM 2462 O O . LYS A 1 293 ? -23.586 0.278 38.388 1.00 57.34 293 LYS A O 1
ATOM 2467 N N . TYR A 1 294 ? -22.041 1.356 37.169 1.00 57.81 294 TYR A N 1
ATOM 2468 C CA . TYR A 1 294 ? -22.932 2.400 36.651 1.00 57.81 294 TYR A CA 1
ATOM 2469 C C . TYR A 1 294 ? -24.023 1.822 35.739 1.00 57.81 294 TYR A C 1
ATOM 2471 O O . TYR A 1 294 ? -25.203 2.101 35.926 1.00 57.81 294 TYR A O 1
ATOM 2479 N N . LEU A 1 295 ? -23.645 0.953 34.798 1.00 54.22 295 LEU A N 1
ATOM 2480 C CA . LEU A 1 295 ? -24.581 0.299 33.884 1.00 54.22 295 LEU A CA 1
ATOM 2481 C C . LEU A 1 295 ? -25.550 -0.654 34.610 1.00 54.22 295 LEU A C 1
ATOM 2483 O O . LEU A 1 295 ? -26.690 -0.788 34.180 1.00 54.22 295 LEU A O 1
ATOM 2487 N N . GLN A 1 296 ? -25.141 -1.268 35.727 1.00 58.59 296 GLN A N 1
ATOM 2488 C CA . GLN A 1 296 ? -26.021 -2.073 36.590 1.00 58.59 296 GLN A CA 1
ATOM 2489 C C . GLN A 1 296 ? -27.073 -1.229 37.322 1.00 58.59 296 GLN A C 1
ATOM 2491 O O . GLN A 1 296 ? -28.216 -1.661 37.456 1.00 58.59 296 GLN A O 1
ATOM 2496 N N . VAL A 1 297 ? -26.717 -0.022 37.776 1.00 57.06 297 VAL A N 1
ATOM 2497 C CA . VAL A 1 297 ? -27.698 0.944 38.302 1.00 57.06 297 VAL A CA 1
ATOM 2498 C C . VAL A 1 297 ? -28.613 1.425 37.180 1.00 57.06 297 VAL A C 1
ATOM 2500 O O . VAL A 1 297 ? -29.825 1.441 37.351 1.00 57.06 297 VAL A O 1
ATOM 2503 N N . TYR A 1 298 ? -28.042 1.740 36.019 1.00 54.94 298 TYR A N 1
ATOM 2504 C CA . TYR A 1 298 ? -28.757 2.200 34.833 1.00 54.94 298 TYR A CA 1
ATOM 2505 C C . TYR A 1 298 ? -29.795 1.184 34.309 1.00 54.94 298 TYR A C 1
ATOM 2507 O O . TYR A 1 298 ? -30.916 1.551 33.973 1.00 54.94 298 TYR A O 1
ATOM 2515 N N . GLN A 1 299 ? -29.481 -0.114 34.326 1.00 55.06 299 GLN A N 1
ATOM 2516 C CA . GLN A 1 299 ? -30.442 -1.169 33.982 1.00 55.06 299 GLN A CA 1
ATOM 2517 C C . GLN A 1 299 ? -31.666 -1.192 34.913 1.00 55.06 299 GLN A C 1
ATOM 2519 O O . GLN A 1 299 ? -32.759 -1.504 34.450 1.00 55.06 299 GLN A O 1
ATOM 2524 N N . LYS A 1 300 ? -31.527 -0.811 36.193 1.00 55.47 300 LYS A N 1
ATOM 2525 C CA . LYS A 1 300 ? -32.675 -0.687 37.111 1.00 55.47 300 LYS A CA 1
ATOM 2526 C C . LYS A 1 300 ? -33.587 0.500 36.773 1.00 55.47 300 LYS A C 1
ATOM 2528 O O . LYS A 1 300 ? -34.771 0.427 37.065 1.00 55.47 300 LYS A O 1
ATOM 2533 N N . ILE A 1 301 ? -33.054 1.543 36.133 1.00 49.88 301 ILE A N 1
ATOM 2534 C CA . ILE A 1 301 ? -33.794 2.744 35.697 1.00 49.88 301 ILE A CA 1
ATOM 2535 C C . ILE A 1 301 ? -34.783 2.387 34.591 1.00 49.88 301 ILE A C 1
ATOM 2537 O O . ILE A 1 301 ? -35.955 2.739 34.676 1.00 49.88 301 ILE A O 1
ATOM 2541 N N . ILE A 1 302 ? -34.306 1.641 33.590 1.00 47.44 302 ILE A N 1
ATOM 2542 C CA . ILE A 1 302 ? -35.099 1.191 32.437 1.00 47.44 302 ILE A CA 1
ATOM 2543 C C . ILE A 1 302 ? -36.225 0.247 32.874 1.00 47.44 302 ILE A C 1
ATOM 2545 O O . ILE A 1 302 ? -37.278 0.233 32.259 1.00 47.44 302 ILE A O 1
ATOM 2549 N N . ILE A 1 303 ? -36.014 -0.534 33.937 1.00 43.34 303 ILE A N 1
ATOM 2550 C CA . ILE A 1 303 ? -37.019 -1.465 34.473 1.00 43.34 303 ILE A CA 1
ATOM 2551 C C . ILE A 1 303 ? -38.090 -0.739 35.322 1.00 43.34 303 ILE A C 1
ATOM 2553 O O . ILE A 1 303 ? -39.144 -1.307 35.584 1.00 43.34 303 ILE A O 1
ATOM 2557 N N . SER A 1 304 ? -37.837 0.501 35.762 1.00 43.53 304 SER A N 1
ATOM 2558 C CA . SER A 1 304 ? -38.753 1.294 36.605 1.00 43.53 304 SER A CA 1
ATOM 2559 C C . SER A 1 304 ? -39.549 2.387 35.874 1.00 43.53 304 SER A C 1
ATOM 2561 O O . SER A 1 304 ? -40.308 3.100 36.530 1.00 43.53 304 SER A O 1
ATOM 2563 N N . GLN A 1 305 ? -39.355 2.542 34.560 1.00 40.12 305 GLN A N 1
ATOM 2564 C CA . GLN A 1 305 ? -40.163 3.392 33.670 1.00 40.12 305 GLN A CA 1
ATOM 2565 C C . GLN A 1 305 ? -41.091 2.518 32.831 1.00 40.12 305 GLN A C 1
ATOM 2567 O O . GLN A 1 305 ? -42.226 2.972 32.578 1.00 40.12 305 GLN A O 1
#

Organism: Paramecium primaurelia (NCBI:txid5886)

InterPro domains:
  IPR002044 Carbohydrate binding module family 20 [PF00686] (3-90)
  IPR002044 Carbohydrate binding module family 20 [PS51166] (1-106)
  IPR002044 Carbohydrate binding module family 20 [SM01065] (1-96)

Radius of gyration: 28.68 Å; chains: 1; bounding box: 65×43×85 Å